Protein AF-J9DYT7-F1 (afdb_monomer)

Solvent-accessible surface area (backbone atoms only — not comparable to full-atom values): 14579 Å² total; per-residue (Å²): 105,70,70,56,51,50,48,54,57,69,49,73,77,58,77,62,62,65,64,53,54,56,55,56,66,72,51,76,87,57,81,93,71,51,61,65,59,50,50,49,52,49,50,53,51,52,52,51,52,50,51,54,49,51,55,47,34,48,49,30,33,76,70,69,81,38,65,84,37,68,70,57,54,52,50,53,53,48,52,49,51,55,51,45,57,68,70,60,65,68,64,57,60,70,79,70,45,54,74,70,58,49,48,50,54,50,53,51,52,47,46,69,58,47,51,62,51,54,53,50,50,53,50,50,55,53,51,51,53,51,50,54,50,51,53,51,50,52,51,48,57,58,47,54,63,58,65,72,64,67,84,86,87,87,92,85,84,88,85,91,82,80,87,87,79,77,78,91,71,78,82,80,78,69,76,79,71,75,68,66,50,56,80,36,89,80,47,52,76,57,75,68,60,55,52,52,53,50,49,50,55,49,50,54,53,48,49,52,51,36,56,76,70,51,65,79,66,67,67,86,72,90,66,79,89,78,84,79,88,86,80,86,91,135

Foldseek 3Di:
DVVVVVVCVVCVLDDPVVVVVVVVVVPVPDDDPCPVVVVVVVVVVVVSVVVVLQVVQVVCVVVVNHDDGPVVVVVVVVVLVVVCVVLVPPCCVCVVDDPVVVVVVVVVVVCVVVVVVVVVVVVVVVVVVVVVVVVVVVVVVVVVVVVVDDDDDDDDDDDDDDDDDDDPPDPPPPPPPPPCCCVPPNNVPPPPVVVVVSVVVSVVVSVVVCVVVCVVVPDPPVPDPPPDDDDDDD

Mean predicted aligned error: 22.54 Å

InterPro domains:
  IPR058732 RUN domain-containing protein 1, middle domain [PF26030] (41-142)

Structure (mmCIF, N/CA/C/O backbone):
data_AF-J9DYT7-F1
#
_entry.id   AF-J9DYT7-F1
#
loop_
_atom_site.group_PDB
_atom_site.id
_atom_site.type_symbol
_atom_site.label_atom_id
_atom_site.label_alt_id
_atom_site.label_comp_id
_atom_site.label_asym_id
_atom_site.label_entity_id
_atom_site.label_seq_id
_atom_site.pdbx_PDB_ins_code
_atom_site.Cartn_x
_atom_site.Cartn_y
_atom_site.Cartn_z
_atom_site.occupancy
_atom_site.B_iso_or_equiv
_atom_site.auth_seq_id
_atom_site.auth_comp_id
_atom_site.auth_asym_id
_atom_site.auth_atom_id
_atom_site.pdbx_PDB_model_num
ATOM 1 N N . ARG A 1 1 ? 25.948 15.059 -54.534 1.00 67.19 1 ARG A N 1
ATOM 2 C CA . ARG A 1 1 ? 24.915 15.305 -53.498 1.00 67.19 1 ARG A CA 1
ATOM 3 C C . ARG A 1 1 ? 24.383 13.984 -52.968 1.00 67.19 1 ARG A C 1
ATOM 5 O O . ARG A 1 1 ? 24.714 13.683 -51.839 1.00 67.19 1 ARG A O 1
ATOM 12 N N . LEU A 1 2 ? 23.783 13.138 -53.810 1.00 79.12 2 LEU A N 1
ATOM 13 C CA . LEU A 1 2 ? 23.267 11.823 -53.400 1.00 79.12 2 LEU A CA 1
ATOM 14 C C . LEU A 1 2 ? 24.291 10.908 -52.701 1.00 79.12 2 LEU A C 1
ATOM 16 O O . LEU A 1 2 ? 23.985 10.329 -51.676 1.00 79.12 2 LEU A O 1
ATOM 20 N N . LEU A 1 3 ? 25.529 10.832 -53.204 1.00 80.56 3 LEU A N 1
ATOM 21 C CA . LEU A 1 3 ? 26.592 10.045 -52.557 1.00 80.56 3 LEU A CA 1
ATOM 22 C C . LEU A 1 3 ? 26.939 10.545 -51.149 1.00 80.56 3 LEU A C 1
ATOM 24 O O . LEU A 1 3 ? 27.196 9.738 -50.272 1.00 80.56 3 LEU A O 1
ATOM 28 N N . LYS A 1 4 ? 26.897 11.864 -50.937 1.00 80.56 4 LYS A N 1
ATOM 29 C CA . LYS A 1 4 ? 27.181 12.484 -49.639 1.00 80.56 4 LYS A CA 1
ATOM 30 C C . LYS A 1 4 ? 26.013 12.299 -48.669 1.00 80.56 4 LYS A C 1
ATOM 32 O O . LYS A 1 4 ? 26.222 12.074 -47.493 1.00 80.56 4 LYS A O 1
ATOM 37 N N . GLU A 1 5 ? 24.787 12.341 -49.182 1.00 85.44 5 GLU A N 1
ATOM 38 C CA . GLU A 1 5 ? 23.582 12.029 -48.408 1.00 85.44 5 GLU A CA 1
ATOM 39 C C . GLU A 1 5 ? 23.508 10.541 -48.040 1.00 85.44 5 GLU A C 1
ATOM 41 O O . GLU A 1 5 ? 23.083 10.216 -46.939 1.00 85.44 5 GLU A O 1
ATOM 46 N N . LEU A 1 6 ? 23.955 9.642 -48.924 1.00 79.88 6 LEU A N 1
ATOM 47 C CA . LEU A 1 6 ? 24.027 8.204 -48.662 1.00 79.88 6 LEU A CA 1
ATOM 48 C C . LEU A 1 6 ? 25.133 7.868 -47.658 1.00 79.88 6 LEU A C 1
ATOM 50 O O . LEU A 1 6 ? 24.935 7.031 -46.787 1.00 79.88 6 LEU A O 1
ATOM 54 N N . GLU A 1 7 ? 26.276 8.544 -47.765 1.00 75.12 7 GLU A N 1
ATOM 55 C CA . GLU A 1 7 ? 27.356 8.494 -46.781 1.00 75.12 7 GLU A CA 1
ATOM 56 C C . GLU A 1 7 ? 26.852 8.980 -45.414 1.00 75.12 7 GLU A C 1
ATOM 58 O O . GLU A 1 7 ? 26.896 8.231 -44.440 1.00 75.12 7 GLU A O 1
ATOM 63 N N . ASP A 1 8 ? 26.252 10.172 -45.353 1.00 74.69 8 ASP A N 1
ATOM 64 C CA . ASP A 1 8 ? 25.667 10.719 -44.125 1.00 74.69 8 ASP A CA 1
ATOM 65 C C . ASP A 1 8 ? 24.561 9.810 -43.558 1.00 74.69 8 ASP A C 1
A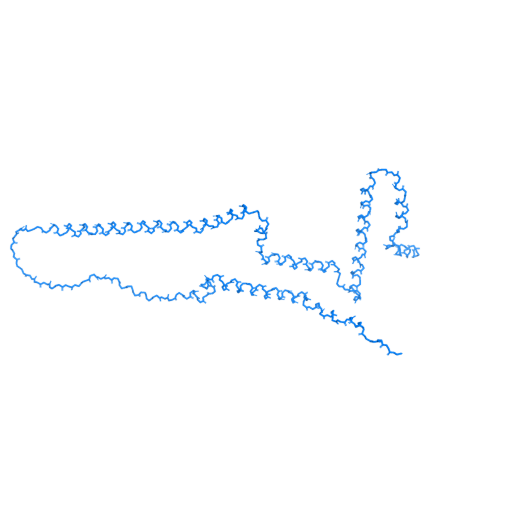TOM 67 O O . ASP A 1 8 ? 24.412 9.707 -42.343 1.00 74.69 8 ASP A O 1
ATOM 71 N N . PHE A 1 9 ? 23.779 9.136 -44.405 1.00 77.25 9 PHE A N 1
ATOM 72 C CA . PHE A 1 9 ? 22.750 8.187 -43.976 1.00 77.25 9 PHE A CA 1
ATOM 73 C C . PHE A 1 9 ? 23.350 6.885 -43.431 1.00 77.25 9 PHE A C 1
ATOM 75 O O . PHE A 1 9 ? 22.924 6.415 -42.379 1.00 77.25 9 PHE A O 1
ATOM 82 N N . ALA A 1 10 ? 24.372 6.333 -44.090 1.00 70.94 10 ALA A N 1
ATOM 83 C CA . ALA A 1 10 ? 25.047 5.110 -43.663 1.00 70.94 10 ALA A CA 1
ATOM 84 C C . ALA A 1 10 ? 25.795 5.285 -42.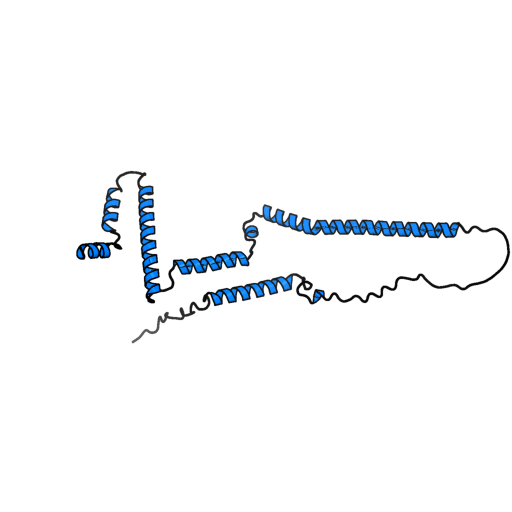329 1.00 70.94 10 ALA A C 1
ATOM 86 O O . ALA A 1 10 ? 25.874 4.341 -41.548 1.00 70.94 10 ALA A O 1
ATOM 87 N N . PHE A 1 11 ? 26.300 6.490 -42.038 1.00 66.19 11 PHE A N 1
ATOM 88 C CA . PHE A 1 11 ? 27.047 6.779 -40.808 1.00 66.19 11 PHE A CA 1
ATOM 89 C C . PHE A 1 11 ? 26.210 7.380 -39.667 1.00 66.19 11 PHE A C 1
ATOM 91 O O . PHE A 1 11 ? 26.702 7.455 -38.543 1.00 66.19 11 PHE A O 1
ATOM 98 N N . ARG A 1 12 ? 24.937 7.738 -39.891 1.00 66.00 12 ARG A N 1
ATOM 99 C CA . ARG A 1 12 ? 24.033 8.300 -38.859 1.00 66.00 12 ARG A CA 1
ATOM 100 C C . ARG A 1 12 ? 23.749 7.377 -37.668 1.00 66.00 12 ARG A C 1
ATOM 102 O O . ARG A 1 12 ? 23.225 7.853 -36.668 1.00 66.00 12 ARG A O 1
ATOM 109 N N . GLY A 1 13 ? 24.099 6.093 -37.758 1.00 55.84 13 GLY A N 1
ATOM 110 C CA . GLY A 1 13 ? 23.967 5.115 -36.671 1.00 55.84 13 GLY A CA 1
ATOM 111 C C . GLY A 1 13 ? 25.278 4.449 -36.240 1.00 55.84 13 GLY A C 1
ATOM 112 O O . GLY A 1 13 ? 25.268 3.650 -35.305 1.00 55.84 13 GLY A O 1
ATOM 113 N N . CYS A 1 14 ? 26.404 4.757 -36.890 1.00 54.22 14 CYS A N 1
ATOM 114 C CA . CYS A 1 14 ? 27.695 4.149 -36.578 1.00 54.22 14 CYS A CA 1
ATOM 115 C C . CYS A 1 14 ? 28.423 4.970 -35.507 1.00 54.22 14 CYS A C 1
ATOM 117 O O . CYS A 1 14 ? 29.081 5.963 -35.807 1.00 54.22 14 CYS A O 1
ATOM 119 N N . THR A 1 15 ? 28.347 4.541 -34.249 1.00 57.66 15 THR A N 1
ATOM 120 C CA . THR A 1 15 ? 29.248 5.019 -33.193 1.00 57.66 15 THR A CA 1
ATOM 121 C C . THR A 1 15 ? 30.674 4.572 -33.523 1.00 57.66 15 THR A C 1
ATOM 123 O O . THR A 1 15 ? 30.971 3.377 -33.559 1.00 57.66 15 THR A O 1
ATOM 126 N N . ASP A 1 16 ? 31.575 5.520 -33.799 1.00 59.97 16 ASP A N 1
ATOM 127 C CA . ASP A 1 16 ? 32.972 5.212 -34.121 1.00 59.97 16 ASP A CA 1
ATOM 128 C C . ASP A 1 16 ? 33.764 4.846 -32.852 1.00 59.97 16 ASP A C 1
ATOM 130 O O . ASP A 1 16 ? 34.541 5.626 -32.290 1.00 59.97 16 ASP A O 1
ATOM 134 N N . LEU A 1 17 ? 33.554 3.610 -32.396 1.00 58.09 17 LEU A N 1
ATOM 135 C CA . LEU A 1 17 ? 34.203 3.019 -31.225 1.00 58.09 17 LEU A CA 1
ATOM 136 C C . LEU A 1 17 ? 35.737 3.010 -31.349 1.00 58.09 17 LEU A C 1
ATOM 138 O O . LEU A 1 17 ? 36.435 2.947 -30.335 1.00 58.09 17 LEU A O 1
ATOM 142 N N . LYS A 1 18 ? 36.295 3.082 -32.570 1.00 56.16 18 LYS A N 1
ATOM 143 C CA . LYS A 1 18 ? 37.750 3.155 -32.781 1.00 56.16 18 LYS A CA 1
ATOM 144 C C . LYS A 1 18 ? 38.309 4.518 -32.379 1.00 56.16 18 LYS A C 1
ATOM 146 O O . LYS A 1 18 ? 39.335 4.555 -31.696 1.00 56.16 18 LYS A O 1
ATOM 151 N N . LEU A 1 19 ? 37.634 5.615 -32.731 1.00 56.53 19 LEU A N 1
ATOM 152 C CA . LEU A 1 19 ? 38.028 6.969 -32.319 1.00 56.53 19 LEU A CA 1
ATOM 153 C C . LEU A 1 19 ? 37.901 7.172 -30.804 1.00 56.53 19 LEU A C 1
ATOM 155 O O . LEU A 1 19 ? 38.750 7.827 -30.195 1.00 56.53 19 LEU A O 1
ATOM 159 N N . GLU A 1 20 ? 36.878 6.591 -30.180 1.00 55.16 20 GLU A N 1
ATOM 160 C CA . GLU A 1 20 ? 36.694 6.655 -28.725 1.00 55.16 20 GLU A CA 1
ATOM 161 C C . GLU A 1 20 ? 37.769 5.865 -27.969 1.00 55.16 20 GLU A C 1
ATOM 163 O O . GLU A 1 20 ? 38.380 6.383 -27.030 1.00 55.16 20 GLU A O 1
ATOM 168 N N . LYS A 1 21 ? 38.088 4.650 -28.428 1.00 56.00 21 LYS A N 1
ATOM 169 C CA . LYS A 1 21 ? 39.114 3.796 -27.813 1.00 56.00 21 LYS A CA 1
ATOM 170 C C . LYS A 1 21 ? 40.520 4.401 -27.924 1.00 56.00 21 LYS A C 1
ATOM 172 O O . LYS A 1 21 ? 41.301 4.316 -26.977 1.00 56.00 21 LYS A O 1
ATOM 177 N N . GLN A 1 22 ? 40.826 5.066 -29.040 1.00 55.25 22 GLN A N 1
ATOM 178 C CA . GLN A 1 22 ? 42.108 5.747 -29.248 1.00 55.25 22 GLN A CA 1
ATOM 179 C C . GLN A 1 22 ? 42.250 7.013 -28.386 1.00 55.25 22 GLN A C 1
ATOM 181 O O . GLN A 1 22 ? 43.329 7.275 -27.858 1.00 55.25 22 GLN A O 1
ATOM 186 N N . LYS A 1 23 ? 41.163 7.765 -28.164 1.00 54.88 23 LYS A N 1
ATOM 187 C CA . LYS A 1 23 ? 41.154 8.928 -27.258 1.00 54.88 23 LYS A CA 1
ATOM 188 C C . LYS A 1 23 ? 41.267 8.532 -25.786 1.00 54.88 23 LYS A C 1
ATOM 190 O O . LYS A 1 23 ? 41.951 9.220 -25.036 1.00 54.88 23 LYS A O 1
ATOM 195 N N . CYS A 1 24 ? 40.659 7.420 -25.370 1.00 50.91 24 CYS A N 1
ATOM 196 C CA . CYS A 1 24 ? 40.815 6.895 -24.010 1.00 50.91 24 CYS A CA 1
ATOM 197 C C . CYS A 1 24 ? 42.253 6.449 -23.709 1.00 50.91 24 CYS A C 1
ATOM 199 O O . CYS A 1 24 ? 42.724 6.674 -22.600 1.00 50.91 24 CYS A O 1
ATOM 201 N N . SER A 1 25 ? 42.968 5.886 -24.691 1.00 54.69 25 SER A N 1
ATOM 202 C CA . SER A 1 25 ? 44.369 5.462 -24.537 1.00 54.69 25 SER A CA 1
ATOM 203 C C . SER A 1 25 ? 45.337 6.612 -24.234 1.00 54.69 25 SER A C 1
ATOM 205 O O . SER A 1 25 ? 46.358 6.371 -23.604 1.00 54.69 25 SER A O 1
ATOM 207 N N . LEU A 1 26 ? 45.048 7.836 -24.686 1.00 53.00 26 LEU A N 1
ATOM 208 C CA . LEU A 1 26 ? 45.938 8.996 -24.524 1.00 53.00 26 LEU A CA 1
ATOM 209 C C . LEU A 1 26 ? 45.757 9.727 -23.181 1.00 53.00 26 LEU A C 1
ATOM 211 O O . LEU A 1 26 ? 46.551 10.597 -22.849 1.00 53.00 26 LEU A O 1
ATOM 215 N N . ILE A 1 27 ? 44.703 9.410 -22.422 1.00 52.81 27 ILE A N 1
ATOM 216 C CA . ILE A 1 27 ? 44.326 10.132 -21.192 1.00 52.81 27 ILE A CA 1
ATOM 217 C C . ILE A 1 27 ? 44.822 9.408 -19.925 1.00 52.81 27 ILE A C 1
ATOM 219 O O . ILE A 1 27 ? 44.822 9.994 -18.847 1.00 52.81 27 ILE A O 1
ATOM 223 N N . ILE A 1 28 ? 45.294 8.160 -20.047 1.00 55.31 28 ILE A N 1
ATOM 224 C CA . ILE A 1 28 ? 45.725 7.326 -18.908 1.00 55.31 28 ILE A CA 1
ATOM 225 C C . ILE A 1 28 ? 46.946 7.921 -18.170 1.00 55.31 28 ILE A C 1
ATOM 227 O O . ILE A 1 28 ? 47.118 7.648 -16.986 1.00 55.31 28 ILE A O 1
ATOM 231 N N . ASP A 1 29 ? 47.719 8.806 -18.806 1.00 50.75 29 ASP A N 1
ATOM 232 C CA . ASP A 1 29 ? 48.953 9.365 -18.234 1.00 50.75 29 ASP A CA 1
ATOM 233 C C . ASP A 1 29 ? 48.771 10.612 -17.340 1.00 50.75 29 ASP A C 1
ATOM 235 O O . ASP A 1 29 ? 49.770 11.112 -16.827 1.00 50.75 29 ASP A O 1
ATOM 239 N N . ASN A 1 30 ? 47.554 11.144 -17.120 1.00 45.88 30 ASN A N 1
ATOM 240 C CA . ASN A 1 30 ? 47.385 12.370 -16.317 1.00 45.88 30 ASN A CA 1
ATOM 241 C C . ASN A 1 30 ? 46.320 12.260 -15.204 1.00 45.88 30 ASN A C 1
ATOM 243 O O . ASN A 1 30 ? 45.155 11.933 -15.428 1.00 45.88 30 ASN A O 1
ATOM 247 N N . GLU A 1 31 ? 46.764 12.545 -13.982 1.00 49.91 31 GLU A N 1
ATOM 248 C CA . GLU A 1 31 ? 46.210 12.136 -12.689 1.00 49.91 31 GLU A CA 1
ATOM 249 C C . GLU A 1 31 ? 44.834 12.733 -12.302 1.00 49.91 31 GLU A C 1
ATOM 251 O O . GLU A 1 31 ? 44.541 13.907 -12.515 1.00 49.91 31 GLU A O 1
ATOM 256 N N . SER A 1 32 ? 44.019 11.901 -11.635 1.00 52.12 32 SER A N 1
ATOM 257 C CA . SER A 1 32 ? 42.862 12.148 -10.734 1.00 52.12 32 SER A CA 1
ATOM 258 C C . SER A 1 32 ? 41.681 13.062 -11.134 1.00 52.12 32 SER A C 1
ATOM 260 O O . SER A 1 32 ? 40.600 12.891 -10.576 1.00 52.12 32 SER A O 1
ATOM 262 N N . GLY A 1 33 ? 41.796 13.950 -12.126 1.00 50.28 33 GLY A N 1
ATOM 263 C CA . GLY A 1 33 ? 40.696 14.812 -12.603 1.00 50.28 33 GLY A CA 1
ATOM 264 C C . GLY A 1 33 ? 39.904 14.254 -13.798 1.00 50.28 33 GLY A C 1
ATOM 265 O O . GLY A 1 33 ? 38.864 14.794 -14.173 1.00 50.28 33 GLY A O 1
ATOM 266 N N . GLY A 1 34 ? 40.390 13.171 -14.416 1.00 56.59 34 GLY A N 1
ATOM 267 C CA . GLY A 1 34 ? 39.829 12.600 -15.648 1.00 56.59 34 GLY A CA 1
ATOM 268 C C . GLY A 1 34 ? 38.664 11.625 -15.450 1.00 56.59 34 GLY A C 1
ATOM 269 O O . GLY A 1 34 ? 37.903 11.394 -16.389 1.00 56.59 34 GLY A O 1
ATOM 270 N N . ILE A 1 35 ? 38.488 11.078 -14.242 1.00 65.12 35 ILE A N 1
ATOM 271 C CA . ILE A 1 35 ? 37.495 10.025 -13.966 1.00 65.12 35 ILE A CA 1
ATOM 272 C C . ILE A 1 35 ? 36.071 10.548 -14.160 1.00 65.12 35 ILE A C 1
ATOM 274 O O . ILE A 1 35 ? 35.248 9.865 -14.765 1.00 65.12 35 ILE A O 1
ATOM 278 N N . ASP A 1 36 ? 35.774 11.760 -13.695 1.00 72.19 36 ASP A N 1
ATOM 279 C CA . ASP A 1 36 ? 34.423 12.316 -13.808 1.00 72.19 36 ASP A CA 1
ATOM 280 C C . ASP A 1 36 ? 34.093 12.736 -15.244 1.00 72.19 36 ASP A C 1
ATOM 282 O O . ASP A 1 36 ? 32.990 12.474 -15.718 1.00 72.19 36 ASP A O 1
ATOM 286 N N . GLN A 1 37 ? 35.066 13.263 -15.996 1.00 77.56 37 GLN A N 1
ATOM 287 C CA . GLN A 1 37 ? 34.888 13.520 -17.432 1.00 77.56 37 GLN A CA 1
ATOM 288 C C . GLN A 1 37 ? 34.716 12.225 -18.232 1.00 77.56 37 GLN A C 1
ATOM 290 O O . GLN A 1 37 ? 33.931 12.176 -19.178 1.00 77.56 37 GLN A O 1
ATOM 295 N N . GLN A 1 38 ? 35.438 11.166 -17.867 1.00 79.88 38 GLN A N 1
ATOM 296 C CA . GLN A 1 38 ? 35.296 9.855 -18.489 1.00 79.88 38 GLN A CA 1
ATOM 297 C C . GLN A 1 38 ? 33.939 9.224 -18.159 1.00 79.88 38 GLN A C 1
ATOM 299 O O . GLN A 1 38 ? 33.282 8.719 -19.067 1.00 79.88 38 GLN A O 1
ATOM 304 N N . LYS A 1 39 ? 33.483 9.306 -16.903 1.00 82.00 39 LYS A N 1
ATOM 305 C CA . LYS A 1 39 ? 32.135 8.886 -16.491 1.00 82.00 39 LYS A CA 1
ATOM 306 C C . LYS A 1 39 ? 31.059 9.643 -17.258 1.00 82.00 39 LYS A C 1
ATOM 308 O O . LYS A 1 39 ? 30.086 9.032 -17.680 1.00 82.00 39 LYS A O 1
ATOM 313 N N . GLU A 1 40 ? 31.229 10.945 -17.466 1.00 81.69 40 GLU A N 1
ATOM 314 C CA . GLU A 1 40 ? 30.251 11.747 -18.199 1.00 81.69 40 GLU A CA 1
ATOM 315 C C . GLU A 1 40 ? 30.192 11.361 -19.681 1.00 81.69 40 GLU A C 1
ATOM 317 O O . GLU A 1 40 ? 29.111 11.139 -20.220 1.00 81.69 40 GLU A O 1
ATOM 322 N N . ARG A 1 41 ? 31.347 11.145 -20.325 1.00 81.81 41 ARG A N 1
ATOM 323 C CA . ARG A 1 41 ? 31.401 10.616 -21.700 1.00 81.81 41 ARG A CA 1
ATOM 324 C C . ARG A 1 41 ? 30.742 9.240 -21.806 1.00 81.81 41 ARG A C 1
ATOM 326 O O . ARG A 1 41 ? 29.955 9.013 -22.717 1.00 81.81 41 ARG A O 1
ATOM 333 N N . GLN A 1 42 ? 31.002 8.352 -20.847 1.00 84.00 42 GLN A N 1
ATOM 334 C CA . GLN A 1 42 ? 30.366 7.034 -20.792 1.00 84.00 42 GLN A CA 1
ATOM 335 C C . GLN A 1 42 ? 28.849 7.130 -20.606 1.00 84.00 42 GLN A C 1
ATOM 337 O O . GLN A 1 42 ? 28.117 6.403 -21.268 1.00 84.00 42 GLN A O 1
ATOM 342 N N . LYS A 1 43 ? 28.353 8.035 -19.753 1.00 87.06 43 LYS A N 1
ATOM 343 C CA . LYS A 1 43 ? 26.909 8.264 -19.589 1.00 87.06 43 LYS A CA 1
ATOM 344 C C . LYS A 1 43 ? 26.260 8.744 -20.882 1.00 87.06 43 LYS A C 1
ATOM 346 O O . LYS A 1 43 ? 25.201 8.235 -21.232 1.00 87.06 43 LYS A O 1
ATOM 351 N N . ILE A 1 44 ? 26.893 9.685 -21.585 1.00 86.75 44 ILE A N 1
ATOM 352 C CA . ILE A 1 44 ? 26.406 10.193 -22.874 1.00 86.75 44 ILE A CA 1
ATOM 353 C C . ILE A 1 44 ? 26.351 9.057 -23.900 1.00 86.75 44 ILE A C 1
ATOM 355 O O . ILE A 1 44 ? 25.332 8.886 -24.565 1.00 86.75 44 ILE A O 1
ATOM 359 N N . LEU A 1 45 ? 27.405 8.240 -23.983 1.00 85.75 45 LEU A N 1
ATOM 360 C CA . LEU A 1 45 ? 27.437 7.080 -24.872 1.00 85.75 45 LEU A CA 1
ATOM 361 C C . LEU A 1 45 ? 26.332 6.072 -24.529 1.00 85.75 45 LEU A C 1
ATOM 363 O O . LEU A 1 45 ? 25.611 5.628 -25.415 1.00 85.75 45 LEU A O 1
ATOM 367 N N . ILE A 1 46 ? 26.148 5.742 -23.248 1.00 89.00 46 ILE A N 1
ATOM 368 C CA . ILE A 1 46 ? 25.077 4.841 -22.797 1.00 89.00 46 ILE A CA 1
ATOM 369 C C . ILE A 1 46 ? 23.700 5.414 -23.140 1.00 89.00 46 ILE A C 1
ATOM 371 O O . ILE A 1 46 ? 22.831 4.665 -23.572 1.00 89.00 46 ILE A O 1
ATOM 375 N N . ALA A 1 47 ? 23.484 6.719 -22.964 1.00 89.44 47 ALA A N 1
ATOM 376 C CA . ALA A 1 47 ? 22.224 7.361 -23.324 1.00 89.44 47 ALA A CA 1
ATOM 377 C C . ALA A 1 47 ? 21.951 7.255 -24.832 1.00 89.44 47 ALA A C 1
ATOM 379 O O . ALA A 1 47 ? 20.847 6.888 -25.222 1.00 89.44 47 ALA A O 1
ATOM 380 N N . HIS A 1 48 ? 22.966 7.489 -25.667 1.00 90.00 48 HIS A N 1
ATOM 381 C CA . HIS A 1 48 ? 22.848 7.330 -27.116 1.00 90.00 48 HIS A CA 1
ATOM 382 C C . HIS A 1 48 ? 22.545 5.881 -27.511 1.00 90.00 48 HIS A C 1
ATOM 384 O O . HIS A 1 48 ? 21.627 5.634 -28.283 1.00 90.00 48 HIS A O 1
ATOM 390 N N . LEU A 1 49 ? 23.268 4.911 -26.944 1.00 91.19 49 LEU A N 1
ATOM 391 C CA . LEU A 1 49 ? 23.033 3.490 -27.212 1.00 91.19 49 LEU A CA 1
ATOM 392 C C . LEU A 1 49 ? 21.634 3.044 -26.771 1.00 91.19 49 LEU A C 1
ATOM 394 O O . LEU A 1 49 ? 21.003 2.256 -27.465 1.00 91.19 49 LEU A O 1
ATOM 398 N N . LYS A 1 50 ? 21.127 3.567 -25.648 1.00 89.75 50 LYS A N 1
ATOM 399 C CA . LYS A 1 50 ? 19.752 3.316 -25.197 1.00 89.75 50 LYS A CA 1
ATOM 400 C C . LYS A 1 50 ? 18.718 3.870 -26.171 1.00 89.75 50 LYS A C 1
ATOM 402 O O . LYS A 1 50 ? 17.778 3.156 -26.485 1.00 89.75 50 LYS A O 1
ATOM 407 N N . GLN A 1 51 ? 18.921 5.089 -26.673 1.00 90.44 51 GLN A N 1
ATOM 408 C CA . GLN A 1 51 ? 18.043 5.679 -27.686 1.00 90.44 51 GLN A CA 1
ATOM 409 C C . GLN A 1 51 ? 18.034 4.839 -28.968 1.00 90.44 51 GLN A C 1
ATOM 411 O O . GLN A 1 51 ? 16.976 4.528 -29.495 1.00 90.44 51 GLN A O 1
ATOM 416 N N . GLN A 1 52 ? 19.212 4.422 -29.445 1.00 91.38 52 GLN A N 1
ATOM 417 C CA . GLN A 1 52 ? 19.314 3.580 -30.640 1.00 91.38 52 GLN A CA 1
ATOM 418 C C . GLN A 1 52 ? 18.626 2.224 -30.452 1.00 91.38 52 GLN A C 1
ATOM 420 O O . GLN A 1 52 ? 18.013 1.715 -31.387 1.00 91.38 52 GLN A O 1
ATOM 425 N N . LEU A 1 53 ? 18.738 1.636 -29.258 1.00 91.88 53 LEU A N 1
ATOM 426 C CA . LEU A 1 53 ? 18.054 0.393 -28.924 1.00 91.88 53 LEU A CA 1
ATOM 427 C C . LEU A 1 53 ? 16.533 0.586 -28.908 1.00 91.88 53 LEU A C 1
ATOM 429 O O . LEU A 1 53 ? 15.823 -0.220 -29.493 1.00 91.88 53 LEU A O 1
ATOM 433 N N . GLU A 1 54 ? 16.044 1.670 -28.308 1.00 91.38 54 GLU A N 1
ATOM 434 C CA . GLU A 1 54 ? 14.618 2.008 -28.280 1.00 91.38 54 GLU A CA 1
ATOM 435 C C . GLU A 1 54 ? 14.050 2.228 -29.691 1.00 91.38 54 GLU A C 1
ATOM 437 O O . GLU A 1 54 ? 12.992 1.693 -30.023 1.00 91.38 54 GLU A O 1
ATOM 442 N N . ASP A 1 55 ? 14.776 2.948 -30.550 1.00 90.56 55 ASP A N 1
ATOM 443 C CA . ASP A 1 55 ? 14.380 3.174 -31.943 1.00 90.56 55 ASP A CA 1
ATOM 444 C C . ASP A 1 55 ? 14.318 1.849 -32.730 1.00 90.56 55 ASP A C 1
ATOM 446 O O . ASP A 1 55 ? 13.398 1.640 -33.526 1.00 90.56 55 ASP A O 1
ATOM 450 N N . LEU A 1 56 ? 15.269 0.936 -32.489 1.00 90.88 56 LEU A N 1
ATOM 451 C CA . LEU A 1 56 ? 15.301 -0.390 -33.108 1.00 90.88 56 LEU A CA 1
ATOM 452 C C . LEU A 1 56 ? 14.159 -1.284 -32.612 1.00 90.88 56 LEU A C 1
ATOM 454 O O . LEU A 1 56 ? 13.495 -1.918 -33.428 1.00 90.88 56 LEU A O 1
ATOM 458 N N . GLU A 1 57 ? 13.914 -1.322 -31.301 1.00 91.88 57 GLU A N 1
ATOM 459 C CA . GLU A 1 57 ? 12.796 -2.059 -30.700 1.00 91.88 57 GLU A CA 1
ATOM 460 C C . GLU A 1 57 ? 11.461 -1.569 -31.267 1.00 91.88 57 GLU A C 1
ATOM 462 O O . GLU A 1 57 ? 10.637 -2.368 -31.711 1.00 91.88 57 GLU A O 1
ATOM 467 N N . LYS A 1 58 ? 11.269 -0.247 -31.330 1.00 90.75 58 LYS A N 1
ATOM 468 C CA . LYS A 1 58 ? 10.070 0.365 -31.905 1.00 90.75 58 LYS A CA 1
ATOM 469 C C . LYS A 1 58 ? 9.898 -0.004 -33.376 1.00 90.75 58 LYS A C 1
ATOM 471 O O . LYS A 1 58 ? 8.796 -0.358 -33.783 1.00 90.75 58 LYS A O 1
ATOM 476 N N . TYR A 1 59 ? 10.970 0.050 -34.163 1.00 91.44 59 TYR A N 1
ATOM 477 C CA . TYR A 1 59 ? 10.925 -0.321 -35.576 1.00 91.44 59 TYR A CA 1
ATOM 478 C C . TYR A 1 59 ? 10.606 -1.809 -35.780 1.00 91.44 59 TYR A C 1
ATOM 480 O O . TYR A 1 59 ? 9.780 -2.145 -36.629 1.00 91.44 59 TYR A O 1
ATOM 488 N N . ALA A 1 60 ? 11.228 -2.699 -35.001 1.00 91.00 60 ALA A N 1
ATOM 489 C CA . ALA A 1 60 ? 10.973 -4.137 -35.066 1.00 91.00 60 ALA A CA 1
ATOM 490 C C . ALA A 1 60 ? 9.516 -4.460 -34.699 1.00 91.00 60 ALA A C 1
ATOM 492 O O . ALA A 1 60 ? 8.862 -5.232 -35.403 1.00 91.00 60 ALA A O 1
ATOM 493 N N . TYR A 1 61 ? 8.981 -3.802 -33.666 1.00 91.69 61 TYR A N 1
ATOM 494 C CA . TYR A 1 61 ? 7.580 -3.924 -33.268 1.00 91.69 61 TYR A CA 1
ATOM 495 C C . TYR A 1 61 ? 6.612 -3.411 -34.347 1.00 91.69 61 TYR A C 1
ATOM 497 O O . TYR A 1 61 ? 5.659 -4.099 -34.703 1.00 91.69 61 TYR A O 1
ATOM 505 N N . GLU A 1 62 ? 6.866 -2.232 -34.926 1.00 89.75 62 GLU A N 1
ATOM 506 C CA . GLU A 1 62 ? 6.041 -1.659 -36.006 1.00 89.75 62 GLU A CA 1
ATOM 507 C C . GLU A 1 62 ? 6.081 -2.492 -37.292 1.00 89.75 62 GLU A C 1
ATOM 509 O O . GLU A 1 62 ? 5.093 -2.553 -38.024 1.00 89.75 62 GLU A O 1
ATOM 514 N N . SER A 1 63 ? 7.209 -3.154 -37.549 1.00 88.38 63 SER A N 1
ATOM 515 C CA . SER A 1 63 ? 7.383 -4.070 -38.680 1.00 88.38 63 SER A CA 1
ATOM 516 C C . SER A 1 63 ? 6.753 -5.449 -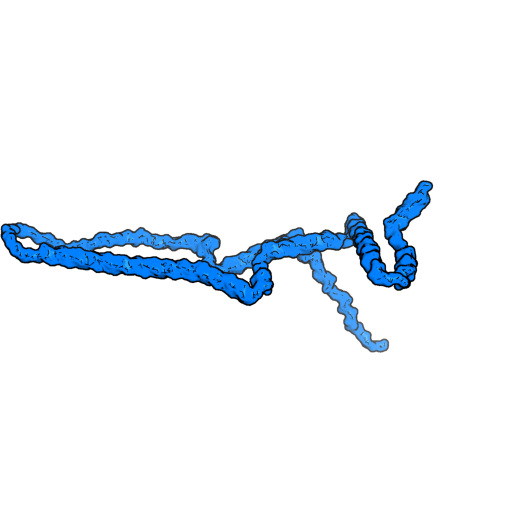38.430 1.00 88.38 63 SER A C 1
ATOM 518 O O . SER A 1 63 ? 6.653 -6.244 -39.361 1.00 88.38 63 SER A O 1
ATOM 520 N N . GLY A 1 64 ? 6.303 -5.735 -37.201 1.00 85.38 64 GLY A N 1
ATOM 521 C CA . GLY A 1 64 ? 5.701 -7.012 -36.803 1.00 85.38 64 GLY A CA 1
ATOM 522 C C . GLY A 1 64 ? 6.699 -8.160 -36.617 1.00 85.38 64 GLY A C 1
ATOM 523 O O . GLY A 1 64 ? 6.282 -9.304 -36.464 1.00 85.38 64 GLY A O 1
ATOM 524 N N . GLU A 1 65 ? 8.001 -7.867 -36.639 1.00 83.88 65 GLU A N 1
ATOM 525 C CA . GLU A 1 65 ? 9.087 -8.843 -36.463 1.00 83.88 65 GLU A CA 1
ATOM 526 C C . GLU A 1 65 ? 9.659 -8.840 -35.034 1.00 83.88 65 GLU A C 1
ATOM 528 O O . GLU A 1 65 ? 10.485 -9.689 -34.701 1.00 83.88 65 GLU A O 1
ATOM 533 N N . GLY A 1 66 ? 9.246 -7.884 -34.195 1.00 80.94 66 GLY A N 1
ATOM 534 C CA . GLY A 1 66 ? 9.720 -7.713 -32.824 1.00 80.94 66 GLY A CA 1
ATOM 535 C C . GLY A 1 66 ? 8.606 -7.752 -31.783 1.00 80.94 66 GLY A C 1
ATOM 536 O O . GLY A 1 66 ? 7.455 -7.407 -32.056 1.00 80.94 66 GLY A O 1
ATOM 537 N N . ASP A 1 67 ? 8.986 -8.140 -30.569 1.00 84.12 67 ASP A N 1
ATOM 538 C CA . ASP A 1 67 ? 8.123 -8.111 -29.390 1.00 84.12 67 ASP A CA 1
ATOM 539 C C . ASP A 1 67 ? 7.812 -6.675 -28.936 1.00 84.12 67 ASP A C 1
ATOM 541 O O . ASP A 1 67 ? 8.368 -5.691 -29.430 1.00 84.12 67 ASP A O 1
ATOM 545 N N . LEU A 1 68 ? 6.900 -6.548 -27.968 1.00 86.44 68 LEU A N 1
ATOM 546 C CA . LEU A 1 68 ? 6.521 -5.262 -27.385 1.00 86.44 68 LEU A CA 1
ATOM 547 C C . LEU A 1 68 ? 7.760 -4.517 -26.833 1.00 86.44 68 LEU A C 1
ATOM 549 O O . LEU A 1 68 ? 8.500 -5.113 -26.045 1.00 86.44 68 LEU A O 1
ATOM 553 N N . PRO A 1 69 ? 7.966 -3.223 -27.163 1.00 90.81 69 PRO A N 1
ATOM 554 C CA . PRO A 1 69 ? 9.142 -2.478 -26.723 1.00 90.81 69 PRO A CA 1
ATOM 555 C C . PRO A 1 69 ? 9.321 -2.494 -25.205 1.00 90.81 69 PRO A C 1
ATOM 557 O O . PRO A 1 69 ? 8.354 -2.370 -24.443 1.00 90.81 69 PRO A O 1
ATOM 560 N N . SER A 1 70 ? 10.572 -2.577 -24.752 1.00 88.81 70 SER A N 1
ATOM 561 C CA . SER A 1 70 ? 10.917 -2.723 -23.334 1.00 88.81 70 SER A CA 1
ATOM 562 C C . SER A 1 70 ? 10.377 -1.565 -22.487 1.00 88.81 70 SER A C 1
ATOM 564 O O . SER A 1 70 ? 9.881 -1.764 -21.376 1.00 88.81 70 SER A O 1
ATOM 566 N N . ALA A 1 71 ? 10.373 -0.349 -23.042 1.00 87.38 71 ALA A N 1
ATOM 567 C CA . ALA A 1 71 ? 9.798 0.834 -22.403 1.00 87.38 71 ALA A CA 1
ATOM 568 C C . ALA A 1 71 ? 8.299 0.671 -22.081 1.00 87.38 71 ALA A C 1
ATOM 570 O O . ALA A 1 71 ? 7.854 1.038 -20.991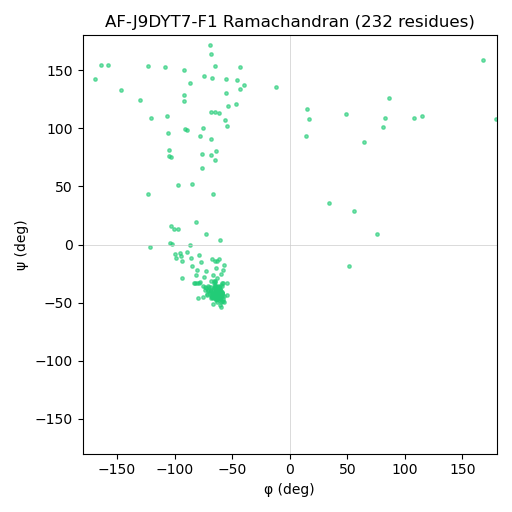 1.00 87.38 71 ALA A O 1
ATOM 571 N N . GLU A 1 72 ? 7.532 0.078 -22.996 1.00 88.56 72 GLU A N 1
ATOM 572 C CA . GLU A 1 72 ? 6.097 -0.157 -22.833 1.00 88.56 72 GLU A CA 1
ATOM 573 C C . GLU A 1 72 ? 5.835 -1.294 -21.834 1.00 88.56 72 GLU A C 1
ATOM 575 O O . GLU A 1 72 ? 4.960 -1.180 -20.974 1.00 88.56 72 GLU A O 1
ATOM 580 N N . VAL A 1 73 ? 6.641 -2.361 -21.866 1.00 92.06 73 VAL A N 1
ATOM 581 C CA . VAL A 1 73 ? 6.592 -3.437 -20.860 1.00 92.06 73 VAL A CA 1
ATOM 582 C C . VAL A 1 73 ? 6.840 -2.874 -19.458 1.00 92.06 73 VAL A C 1
ATOM 584 O O . VAL A 1 73 ? 6.056 -3.123 -18.540 1.00 92.06 73 VAL A O 1
ATOM 587 N N . MET A 1 74 ? 7.883 -2.060 -19.293 1.00 92.19 74 MET A N 1
ATOM 588 C CA . MET A 1 74 ? 8.207 -1.411 -18.021 1.00 92.19 74 MET A CA 1
ATOM 589 C C . MET A 1 74 ? 7.107 -0.446 -17.570 1.00 92.19 74 MET A C 1
ATOM 591 O O . MET A 1 74 ? 6.791 -0.393 -16.380 1.00 92.19 74 MET A O 1
ATOM 595 N N . ALA A 1 75 ? 6.491 0.296 -18.494 1.00 89.19 75 ALA A N 1
ATOM 596 C CA . ALA A 1 75 ? 5.366 1.176 -18.187 1.00 89.19 75 ALA A CA 1
ATOM 597 C C . ALA A 1 75 ? 4.153 0.386 -17.673 1.00 89.19 75 ALA A C 1
ATOM 599 O O . ALA A 1 75 ? 3.561 0.761 -16.657 1.00 89.19 75 ALA A O 1
ATOM 600 N N . ARG A 1 76 ? 3.825 -0.743 -18.312 1.00 92.44 76 ARG A N 1
ATOM 601 C CA . ARG A 1 76 ? 2.750 -1.647 -17.874 1.00 92.44 76 ARG A CA 1
ATOM 602 C C . ARG A 1 76 ? 3.040 -2.246 -16.504 1.00 92.44 76 ARG A C 1
ATOM 604 O O . ARG A 1 76 ? 2.195 -2.163 -15.617 1.00 92.44 76 ARG A O 1
ATOM 611 N N . GLN A 1 77 ? 4.240 -2.788 -16.303 1.00 92.75 77 GLN A N 1
ATOM 612 C CA . GLN A 1 77 ? 4.664 -3.335 -15.011 1.00 92.75 77 GLN A CA 1
ATOM 613 C C . GLN A 1 77 ? 4.604 -2.277 -13.906 1.00 92.75 77 GLN A C 1
ATOM 615 O O . GLN A 1 77 ? 4.068 -2.538 -12.830 1.00 92.75 77 GLN A O 1
ATOM 620 N N . LYS A 1 78 ? 5.085 -1.059 -14.178 1.00 91.00 78 LYS A N 1
ATOM 621 C CA . LYS A 1 78 ? 5.014 0.060 -13.236 1.00 91.00 78 LYS A CA 1
ATOM 622 C C . LYS A 1 78 ? 3.572 0.419 -12.888 1.00 91.00 78 LYS A C 1
ATOM 624 O O . LYS A 1 78 ? 3.263 0.552 -11.712 1.00 91.00 78 LYS A O 1
ATOM 629 N N . ALA A 1 79 ? 2.682 0.518 -13.875 1.00 89.31 79 ALA A N 1
ATOM 630 C CA . ALA A 1 79 ? 1.272 0.812 -13.631 1.00 89.31 79 ALA A CA 1
ATOM 631 C C . ALA A 1 79 ? 0.597 -0.263 -12.761 1.00 89.31 79 ALA A C 1
ATOM 633 O O . ALA A 1 79 ? -0.194 0.069 -11.878 1.00 89.31 79 ALA A O 1
ATOM 634 N N . VAL A 1 80 ? 0.934 -1.541 -12.968 1.00 85.50 80 VAL A N 1
ATOM 635 C CA . VAL A 1 80 ? 0.457 -2.649 -12.126 1.00 85.50 80 VAL A CA 1
ATOM 636 C C . VAL A 1 80 ? 0.991 -2.518 -10.703 1.00 85.50 80 VAL A C 1
ATOM 638 O O . VAL A 1 80 ? 0.208 -2.623 -9.765 1.00 85.50 80 VAL A O 1
ATOM 641 N N . ILE A 1 81 ? 2.285 -2.241 -10.527 1.00 86.50 81 ILE A N 1
ATOM 642 C CA . ILE A 1 81 ? 2.893 -2.032 -9.205 1.00 86.50 81 ILE A CA 1
ATOM 643 C C . ILE A 1 81 ? 2.253 -0.837 -8.494 1.00 86.50 81 ILE A C 1
ATOM 645 O O . ILE A 1 81 ? 1.904 -0.957 -7.325 1.00 86.50 81 ILE A O 1
ATOM 649 N N . ASP A 1 82 ? 2.046 0.283 -9.185 1.00 85.50 82 ASP A N 1
ATOM 650 C CA . ASP A 1 82 ? 1.427 1.485 -8.622 1.00 85.50 82 ASP A CA 1
ATOM 651 C C . ASP A 1 82 ? -0.026 1.207 -8.205 1.00 85.50 82 ASP A C 1
ATOM 653 O O . ASP A 1 82 ? -0.455 1.593 -7.114 1.00 85.50 82 ASP A O 1
ATOM 657 N N . LYS A 1 83 ? -0.781 0.472 -9.033 1.00 83.19 83 LYS A N 1
ATOM 658 C CA . LYS A 1 83 ? -2.160 0.078 -8.722 1.00 83.19 83 LYS A CA 1
ATOM 659 C C . LYS A 1 83 ? -2.227 -0.924 -7.578 1.00 83.19 83 LYS A C 1
ATOM 661 O O . LYS A 1 83 ? -3.105 -0.818 -6.724 1.00 83.19 83 LYS A O 1
ATOM 666 N N . LEU A 1 84 ? -1.303 -1.878 -7.548 1.00 75.94 84 LEU A N 1
ATOM 667 C CA . LEU A 1 84 ? -1.177 -2.841 -6.469 1.00 75.94 84 LEU A CA 1
ATOM 668 C C . LEU A 1 84 ? -0.819 -2.112 -5.176 1.00 75.94 84 LEU A C 1
ATOM 670 O O . LEU A 1 84 ? -1.495 -2.311 -4.183 1.00 75.94 84 LEU A O 1
ATOM 674 N N . HIS A 1 85 ? 0.143 -1.193 -5.196 1.00 75.81 85 HIS A N 1
ATOM 675 C CA . HIS A 1 85 ? 0.499 -0.352 -4.057 1.00 75.81 85 HIS A CA 1
ATOM 676 C C . HIS A 1 85 ? -0.699 0.470 -3.542 1.00 75.81 85 HIS A C 1
ATOM 678 O O . HIS A 1 85 ? -0.957 0.497 -2.341 1.00 75.81 85 HIS A O 1
ATOM 684 N N . GLU A 1 86 ? -1.479 1.085 -4.439 1.00 78.31 86 GLU A N 1
ATOM 685 C CA . GLU A 1 86 ? -2.712 1.815 -4.097 1.00 78.31 86 GLU A CA 1
ATOM 686 C C . GLU A 1 86 ? -3.761 0.905 -3.433 1.00 78.31 86 GLU A C 1
ATOM 688 O O . GLU A 1 86 ? -4.402 1.291 -2.453 1.00 78.31 86 GLU A O 1
ATOM 693 N N . LYS A 1 87 ? -3.964 -0.300 -3.978 1.00 69.62 87 LYS A N 1
ATOM 694 C CA . LYS A 1 87 ? -5.026 -1.224 -3.555 1.00 69.62 87 LYS A CA 1
ATOM 695 C C . LYS A 1 87 ? -4.662 -2.059 -2.343 1.00 69.62 87 LYS A C 1
ATOM 697 O O . LYS A 1 87 ? -5.543 -2.376 -1.548 1.00 69.62 87 LYS A O 1
ATOM 702 N N . VAL A 1 88 ? -3.392 -2.408 -2.211 1.00 62.78 88 VAL A N 1
ATOM 703 C CA . VAL A 1 88 ? -2.914 -3.322 -1.185 1.00 62.78 88 VAL A CA 1
ATOM 704 C C . VAL A 1 88 ? -2.926 -2.667 0.183 1.00 62.78 88 VAL A C 1
ATOM 706 O O . VAL A 1 88 ? -3.045 -3.423 1.134 1.00 62.78 88 VAL A O 1
ATOM 709 N N . GLN A 1 89 ? -2.890 -1.324 0.306 1.00 61.25 89 GLN A N 1
ATOM 710 C CA . GLN A 1 89 ? -2.963 -0.594 1.592 1.00 61.25 89 GLN A CA 1
ATOM 711 C C . GLN A 1 89 ? -2.273 -1.350 2.740 1.00 61.25 89 GLN A C 1
ATOM 713 O O . GLN A 1 89 ? -2.752 -1.357 3.873 1.00 61.25 89 GLN A O 1
ATOM 718 N N . LEU A 1 90 ? -1.165 -2.042 2.449 1.00 55.41 90 LEU A N 1
ATOM 719 C CA . LEU A 1 90 ? -0.332 -2.576 3.496 1.00 55.41 90 LEU A CA 1
ATOM 720 C C . LEU A 1 90 ? 0.231 -1.305 4.079 1.00 55.41 90 LEU A C 1
ATOM 722 O O . LEU A 1 90 ? 0.916 -0.552 3.382 1.00 55.41 90 LEU A O 1
ATOM 726 N N . ASP A 1 91 ? -0.142 -1.023 5.318 1.00 57.00 91 ASP A N 1
ATOM 727 C CA . ASP A 1 91 ? 0.539 -0.023 6.111 1.00 57.00 91 ASP A CA 1
ATOM 728 C C . ASP A 1 91 ? 1.958 -0.573 6.333 1.00 57.00 91 ASP A C 1
ATOM 730 O O . ASP A 1 91 ? 2.297 -1.091 7.391 1.00 57.00 91 ASP A O 1
ATOM 734 N N . LEU A 1 92 ? 2.777 -0.557 5.272 1.00 59.69 92 LEU A N 1
ATOM 735 C CA . LEU A 1 92 ? 4.183 -0.945 5.263 1.00 59.69 92 LEU A CA 1
ATOM 736 C C . LEU A 1 92 ? 4.964 -0.005 6.182 1.00 59.69 92 LEU A C 1
ATOM 738 O O . LEU A 1 92 ? 6.098 -0.306 6.539 1.00 59.69 92 LEU A O 1
ATOM 742 N N . GLU A 1 93 ? 4.367 1.124 6.588 1.00 62.25 93 GLU A N 1
ATOM 743 C CA . GLU A 1 93 ? 4.879 1.916 7.694 1.00 62.25 93 GLU A CA 1
ATOM 744 C C . GLU A 1 93 ? 4.883 1.119 8.998 1.00 62.25 93 GLU A C 1
ATOM 746 O O . GLU A 1 93 ? 5.848 1.248 9.736 1.00 62.25 93 GLU A O 1
ATOM 751 N N . LEU A 1 94 ? 3.897 0.252 9.278 1.00 64.56 94 LEU A N 1
ATOM 752 C CA . LEU A 1 94 ? 3.916 -0.591 10.484 1.00 64.56 94 LEU A CA 1
ATOM 753 C C . LEU A 1 94 ? 5.137 -1.512 10.514 1.00 64.56 94 LEU A C 1
ATOM 755 O O . LEU A 1 94 ? 5.730 -1.687 11.573 1.00 64.56 94 LEU A O 1
ATOM 759 N N . ASP A 1 95 ? 5.520 -2.044 9.353 1.00 66.88 95 ASP A N 1
ATOM 760 C CA . ASP A 1 95 ? 6.656 -2.962 9.200 1.00 66.88 95 ASP A CA 1
ATOM 761 C C . ASP A 1 95 ? 8.009 -2.221 9.156 1.00 66.88 95 ASP A C 1
ATOM 763 O O . ASP A 1 95 ? 9.061 -2.776 9.465 1.00 66.88 95 ASP A O 1
ATOM 767 N N . ARG A 1 96 ? 7.989 -0.927 8.804 1.00 73.38 96 ARG A N 1
ATOM 768 C CA . ARG A 1 96 ? 9.163 -0.033 8.783 1.00 73.38 96 ARG A CA 1
ATOM 769 C C . ARG A 1 96 ? 9.352 0.765 10.078 1.00 73.38 96 ARG A C 1
ATOM 771 O O . ARG A 1 96 ? 10.409 1.366 10.270 1.00 73.38 96 ARG A O 1
ATOM 778 N N . MET A 1 97 ? 8.343 0.817 10.944 1.00 71.94 97 MET A N 1
ATOM 779 C CA . MET A 1 97 ? 8.359 1.566 12.199 1.00 71.94 97 MET A CA 1
ATOM 780 C C . MET A 1 97 ? 9.221 0.872 13.255 1.00 71.94 97 MET A C 1
ATOM 782 O O . MET A 1 97 ? 9.251 -0.350 13.379 1.00 71.94 97 MET A O 1
ATOM 786 N N . SER A 1 98 ? 9.892 1.676 14.081 1.00 82.75 98 SER A N 1
ATOM 787 C CA . SER A 1 98 ? 10.569 1.152 15.263 1.00 82.75 98 SER A CA 1
ATOM 788 C C . SER A 1 98 ? 9.549 0.584 16.261 1.00 82.75 98 SER A C 1
ATOM 790 O O . SER A 1 98 ? 8.409 1.051 16.340 1.00 82.75 98 SER A O 1
ATOM 792 N N . GLN A 1 99 ? 9.965 -0.377 17.092 1.00 82.62 99 GLN A N 1
ATOM 793 C CA . GLN A 1 99 ? 9.111 -0.955 18.140 1.00 82.62 99 GLN A CA 1
ATOM 794 C C . GLN A 1 99 ? 8.520 0.117 19.079 1.00 82.62 99 GLN A C 1
ATOM 796 O O . GLN A 1 99 ? 7.385 -0.014 19.533 1.00 82.62 99 GLN A O 1
ATOM 801 N N . CYS A 1 100 ? 9.263 1.203 19.325 1.00 85.94 100 CYS A N 1
ATOM 802 C CA . CYS A 1 100 ? 8.823 2.335 20.143 1.00 85.94 100 CYS A CA 1
ATOM 803 C C . CYS A 1 100 ? 7.656 3.098 19.498 1.00 85.94 100 CYS A C 1
ATOM 805 O O . CYS A 1 100 ? 6.692 3.461 20.172 1.00 85.94 100 CYS A O 1
ATOM 807 N N . ASP A 1 101 ? 7.709 3.327 18.188 1.00 85.44 101 ASP A N 1
ATOM 808 C CA . ASP A 1 101 ? 6.670 4.084 17.485 1.00 85.44 101 ASP A CA 1
ATOM 809 C C . ASP A 1 101 ? 5.421 3.238 17.235 1.00 85.44 101 ASP A C 1
ATOM 811 O O . ASP A 1 101 ? 4.300 3.741 17.342 1.00 85.44 101 ASP A O 1
ATOM 815 N N . LEU A 1 102 ? 5.598 1.931 17.025 1.00 87.94 102 LEU A N 1
ATOM 816 C CA . LEU A 1 102 ? 4.492 0.978 17.000 1.00 87.94 102 LEU A CA 1
ATOM 817 C C . LEU A 1 102 ? 3.769 0.928 18.350 1.00 87.94 102 LEU A C 1
ATOM 819 O O . LEU A 1 102 ? 2.543 1.014 18.384 1.00 87.94 102 LEU A O 1
ATOM 823 N N . GLN A 1 103 ? 4.512 0.879 19.460 1.00 89.12 103 GLN A N 1
ATOM 824 C CA . GLN A 1 103 ? 3.931 0.901 20.803 1.00 89.12 103 GLN A CA 1
ATOM 825 C C . GLN A 1 103 ? 3.111 2.174 21.050 1.00 89.12 103 GLN A C 1
ATOM 827 O O . GLN A 1 103 ? 1.997 2.087 21.555 1.00 89.12 103 GLN A O 1
ATOM 832 N N . LYS A 1 104 ? 3.589 3.345 20.608 1.00 91.31 104 LYS A N 1
ATOM 833 C CA . LYS A 1 104 ? 2.817 4.598 20.695 1.00 91.31 104 LYS A CA 1
ATOM 834 C C . LYS A 1 104 ? 1.519 4.541 19.886 1.00 91.31 104 LYS A C 1
ATOM 836 O O . LYS A 1 104 ? 0.480 4.945 20.404 1.00 91.31 104 LYS A O 1
ATOM 841 N N . LYS A 1 105 ? 1.560 4.037 18.643 1.00 88.50 105 LYS A N 1
ATOM 842 C CA . LYS A 1 105 ? 0.361 3.865 17.795 1.00 88.50 105 LYS A CA 1
ATOM 843 C C . LYS A 1 105 ? -0.646 2.921 18.466 1.00 88.50 105 LYS A C 1
ATOM 845 O O . LYS A 1 105 ? -1.839 3.224 18.499 1.00 88.50 105 LYS A O 1
ATOM 850 N N . VAL A 1 106 ? -0.169 1.820 19.051 1.00 92.00 106 VAL A N 1
ATOM 851 C CA . VAL A 1 106 ? -0.994 0.866 19.810 1.00 92.00 106 VAL A CA 1
ATOM 852 C C . VAL A 1 106 ? -1.597 1.519 21.052 1.00 92.00 106 VAL A C 1
ATOM 854 O O . VAL A 1 106 ? -2.803 1.419 21.256 1.00 92.00 106 VAL A O 1
ATOM 857 N N . ASP A 1 107 ? -0.807 2.236 21.849 1.00 93.25 107 ASP A N 1
ATOM 858 C CA . ASP A 1 107 ? -1.283 2.915 23.058 1.00 93.25 107 ASP A CA 1
ATOM 859 C C . ASP A 1 107 ? -2.310 4.008 22.735 1.00 93.25 107 ASP A C 1
ATOM 861 O O . ASP A 1 107 ? -3.278 4.207 23.472 1.00 93.25 107 ASP A O 1
ATOM 865 N N . GLU A 1 108 ? -2.135 4.725 21.624 1.00 93.62 108 GLU A N 1
ATOM 866 C CA . GLU A 1 108 ? -3.100 5.716 21.155 1.00 93.62 108 GLU A CA 1
ATOM 867 C C . GLU A 1 108 ? -4.408 5.057 20.699 1.00 93.62 108 GLU A C 1
ATOM 869 O O . GLU A 1 108 ? -5.494 5.508 21.079 1.00 93.62 108 GLU A O 1
ATOM 874 N N . ALA A 1 109 ? -4.323 3.966 19.934 1.00 90.62 109 ALA A N 1
ATOM 875 C CA . ALA A 1 109 ? -5.485 3.177 19.537 1.00 90.62 109 ALA A CA 1
ATOM 876 C C . ALA A 1 109 ? -6.214 2.598 20.763 1.00 90.62 109 ALA A C 1
ATOM 878 O O . ALA A 1 109 ? -7.441 2.687 20.863 1.00 90.62 109 ALA A O 1
ATOM 879 N N . LEU A 1 110 ? -5.465 2.097 21.747 1.00 95.00 110 LEU A N 1
ATOM 880 C CA . LEU A 1 110 ? -6.004 1.584 23.001 1.00 95.00 110 LEU A CA 1
ATOM 881 C C . LEU A 1 110 ? -6.695 2.691 23.805 1.00 95.00 110 LEU A C 1
ATOM 883 O O . LEU A 1 110 ? -7.790 2.477 24.318 1.00 95.00 110 LEU A O 1
ATOM 887 N N . LYS A 1 111 ? -6.125 3.900 23.874 1.00 93.62 111 LYS A N 1
ATOM 888 C CA . LYS A 1 111 ? -6.777 5.058 24.514 1.00 93.62 111 LYS A CA 1
ATOM 889 C C . LYS A 1 111 ? -8.091 5.424 23.831 1.00 93.62 111 LYS A C 1
ATOM 891 O O . LYS A 1 111 ? -9.082 5.649 24.525 1.00 93.62 111 LYS A O 1
ATOM 896 N N . LYS A 1 112 ? -8.125 5.451 22.493 1.00 91.69 112 LYS A N 1
ATOM 897 C CA . LYS A 1 112 ? -9.357 5.709 21.722 1.00 91.69 112 LYS A CA 1
ATOM 898 C C . LYS A 1 112 ? -10.448 4.684 22.037 1.00 91.69 112 LYS A C 1
ATOM 900 O O . LYS A 1 112 ? -11.619 5.049 22.065 1.00 91.69 112 LYS A O 1
ATOM 905 N N . LEU A 1 113 ? -10.067 3.442 22.334 1.00 91.81 113 LEU A N 1
ATOM 906 C CA . LEU A 1 113 ? -10.995 2.381 22.717 1.00 91.81 113 LEU A CA 1
ATOM 907 C C . LEU A 1 113 ? -11.431 2.454 24.191 1.00 91.81 113 LEU A C 1
ATOM 909 O O . LEU A 1 113 ? -12.615 2.338 24.492 1.00 91.81 113 LEU A O 1
ATOM 913 N N . VAL A 1 114 ? -10.496 2.647 25.122 1.00 93.44 114 VAL A N 1
ATOM 914 C CA . VAL A 1 114 ? -10.745 2.509 26.569 1.00 93.44 114 VAL A CA 1
ATOM 915 C C . VAL A 1 114 ? -11.380 3.760 27.183 1.00 93.44 114 VAL A C 1
ATOM 917 O O . VAL A 1 114 ? -12.206 3.647 28.089 1.00 93.44 114 VAL A O 1
ATOM 920 N N . ASN A 1 115 ? -11.056 4.957 26.692 1.00 93.38 115 ASN A N 1
ATOM 921 C CA . ASN A 1 115 ? -11.629 6.207 27.202 1.00 93.38 115 ASN A CA 1
ATOM 922 C C . ASN A 1 115 ? -13.171 6.256 27.140 1.00 93.38 115 ASN A C 1
ATOM 924 O O . ASN A 1 115 ? -13.786 6.557 28.165 1.00 93.38 115 ASN A O 1
ATOM 928 N N . PRO A 1 116 ? -13.831 5.941 26.006 1.00 93.50 116 PRO A N 1
ATOM 929 C CA . PRO A 1 116 ? -15.292 5.942 25.950 1.00 93.50 116 PRO A CA 1
ATOM 930 C C . PRO A 1 116 ? -15.926 4.849 26.819 1.00 93.50 116 PRO A C 1
ATOM 932 O O . PRO A 1 116 ? -17.054 5.029 27.272 1.00 93.50 116 PRO A O 1
ATOM 935 N N . ILE A 1 117 ? -15.225 3.739 27.076 1.00 92.62 117 ILE A N 1
ATOM 936 C CA . ILE A 1 117 ? -15.696 2.690 27.992 1.00 92.62 117 ILE A CA 1
ATOM 937 C C . ILE A 1 117 ? -15.730 3.235 29.420 1.00 92.62 117 ILE A C 1
ATOM 939 O O . ILE A 1 117 ? -16.783 3.203 30.050 1.00 92.62 117 ILE A O 1
ATOM 943 N N . LYS A 1 118 ? -14.628 3.835 29.882 1.00 92.31 118 LYS A N 1
ATOM 944 C CA . LYS A 1 118 ? -14.545 4.448 31.217 1.00 92.31 118 LYS A CA 1
ATOM 945 C C . LYS A 1 118 ? -15.561 5.573 31.413 1.00 92.31 118 LYS A C 1
ATOM 947 O O . LYS A 1 118 ? -16.178 5.665 32.466 1.00 92.31 118 LYS A O 1
ATOM 952 N N . ALA A 1 119 ? -15.768 6.414 30.399 1.00 94.06 119 ALA A N 1
ATOM 953 C CA . ALA A 1 119 ? -16.760 7.486 30.470 1.00 94.06 119 ALA A CA 1
ATOM 954 C C . ALA A 1 119 ? -18.194 6.939 30.581 1.00 94.06 119 ALA A C 1
ATOM 956 O O . ALA A 1 119 ? -18.999 7.458 31.352 1.00 94.06 119 ALA A O 1
ATOM 957 N N . LYS A 1 120 ? -18.515 5.871 29.835 1.00 94.50 120 LYS A N 1
ATOM 958 C CA . LYS A 1 120 ? -19.808 5.182 29.955 1.00 94.50 120 LYS A CA 1
ATOM 959 C C . LYS A 1 120 ? -19.976 4.530 31.323 1.00 94.50 120 LYS A C 1
ATOM 961 O O . LYS A 1 120 ? -21.059 4.615 31.882 1.00 94.50 120 LYS A O 1
ATOM 966 N N . GLU A 1 121 ? -18.928 3.919 31.859 1.00 95.06 121 GLU A N 1
ATOM 967 C CA . GLU A 1 121 ? -18.932 3.308 33.190 1.00 95.06 121 GLU A CA 1
ATOM 968 C C . GLU A 1 121 ? -19.211 4.347 34.286 1.00 95.06 121 GLU A C 1
ATOM 970 O O . GLU A 1 121 ? -20.147 4.176 35.062 1.00 95.06 121 GLU A O 1
ATOM 975 N N . GLN A 1 122 ? -18.523 5.492 34.260 1.00 95.00 122 GLN A N 1
ATOM 976 C CA . GLN A 1 122 ? -18.793 6.606 35.179 1.00 95.00 122 GLN A CA 1
ATOM 977 C C . GLN A 1 122 ? -20.225 7.142 35.063 1.00 95.00 122 GLN A C 1
ATOM 979 O O . GLN A 1 122 ? -20.858 7.457 36.069 1.00 95.00 122 GLN A O 1
ATOM 984 N N . LEU A 1 123 ? -20.760 7.246 33.843 1.00 96.62 123 LEU A N 1
ATOM 985 C CA . LEU A 1 123 ? -22.147 7.664 33.642 1.00 96.62 123 LEU A CA 1
ATOM 986 C C . LEU A 1 123 ? -23.131 6.652 34.246 1.00 96.62 123 LEU A C 1
ATOM 988 O O . LEU A 1 123 ? -24.134 7.047 34.838 1.00 96.62 123 LEU A O 1
ATOM 992 N N . VAL A 1 124 ? -22.850 5.354 34.120 1.00 97.38 124 VAL A N 1
ATOM 993 C CA . VAL A 1 124 ? -23.664 4.299 34.736 1.00 97.38 124 VAL A CA 1
ATOM 994 C C . VAL A 1 124 ? -23.627 4.405 36.262 1.00 97.38 124 VAL A C 1
ATOM 996 O O . VAL A 1 124 ? -24.689 4.366 36.882 1.00 97.38 124 VAL A O 1
ATOM 999 N N . GLU A 1 125 ? -22.455 4.619 36.864 1.00 96.69 125 GLU A N 1
ATOM 1000 C CA . GLU A 1 125 ? -22.324 4.837 38.313 1.00 96.69 125 GLU A CA 1
ATOM 1001 C C . GLU A 1 125 ? -23.140 6.050 38.788 1.00 96.69 125 GLU A C 1
ATOM 1003 O O . GLU A 1 125 ? -23.858 5.971 39.788 1.00 96.69 125 GLU A O 1
ATOM 1008 N N . GLN A 1 126 ? -23.094 7.162 38.046 1.00 97.06 126 GLN A N 1
ATOM 1009 C CA . GLN A 1 126 ? -23.877 8.364 38.351 1.00 97.06 126 GLN A CA 1
ATOM 1010 C C . GLN A 1 126 ? -25.386 8.106 38.288 1.00 97.06 126 GLN A C 1
ATOM 1012 O O . GLN A 1 126 ? -26.120 8.503 39.194 1.00 97.06 126 GLN A O 1
ATOM 1017 N N . LEU A 1 127 ? -25.859 7.421 37.243 1.00 97.56 127 LEU A N 1
ATOM 1018 C CA . LEU A 1 127 ? -27.273 7.073 37.100 1.00 97.56 127 LEU A CA 1
ATOM 1019 C C . LEU A 1 127 ? -27.733 6.120 38.205 1.00 97.56 127 LEU A C 1
ATOM 1021 O O . LEU A 1 127 ? -28.832 6.281 38.731 1.00 97.56 127 LEU A O 1
ATOM 1025 N N . GLN A 1 128 ? -26.896 5.162 38.599 1.00 96.69 128 GLN A N 1
ATOM 1026 C CA . GLN A 1 128 ? -27.202 4.255 39.700 1.00 96.69 128 GLN A CA 1
ATOM 1027 C C . GLN A 1 128 ? -27.334 5.011 41.029 1.00 96.69 128 GLN A C 1
ATOM 1029 O O . GLN A 1 128 ? -28.299 4.789 41.757 1.00 96.69 128 GLN A O 1
ATOM 1034 N N . ALA A 1 129 ? -26.424 5.945 41.322 1.00 96.56 129 ALA A N 1
ATOM 1035 C CA . ALA A 1 129 ? -26.526 6.799 42.504 1.00 96.56 129 ALA A CA 1
ATOM 1036 C C . ALA A 1 129 ? -27.801 7.660 42.482 1.00 96.56 129 ALA A C 1
ATOM 1038 O O . ALA A 1 129 ? -28.472 7.795 43.505 1.00 96.56 129 ALA A O 1
ATOM 1039 N N . GLN A 1 130 ? -28.171 8.191 41.312 1.00 96.88 130 GLN A N 1
ATOM 1040 C CA 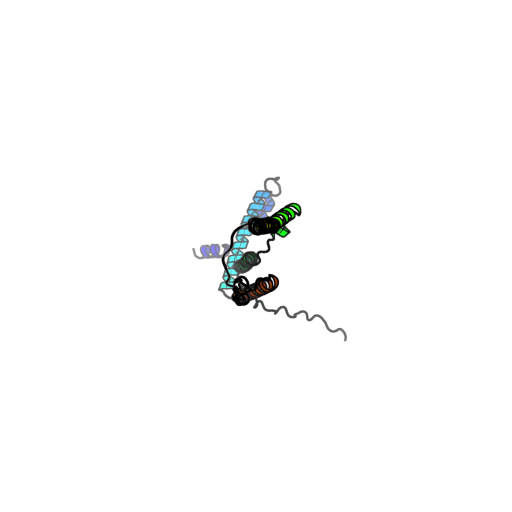. GLN A 1 130 ? -29.402 8.959 41.143 1.00 96.88 130 GLN A CA 1
ATOM 1041 C C . GLN A 1 130 ? -30.647 8.104 41.396 1.00 96.88 130 GLN A C 1
ATOM 1043 O O . GLN A 1 130 ? -31.570 8.564 42.062 1.00 96.88 130 GLN A O 1
ATOM 1048 N N . ILE A 1 131 ? -30.679 6.866 40.897 1.00 96.19 131 ILE A N 1
ATOM 1049 C CA . ILE A 1 131 ? -31.780 5.933 41.160 1.00 96.19 131 ILE A CA 1
ATOM 1050 C C . ILE A 1 131 ? -31.909 5.690 42.663 1.00 96.19 131 ILE A C 1
ATOM 1052 O O . ILE A 1 131 ? -32.998 5.860 43.199 1.00 96.19 131 ILE A O 1
ATOM 1056 N N . VAL A 1 132 ? -30.806 5.383 43.352 1.00 96.69 132 VAL A N 1
ATOM 1057 C CA . VAL A 1 132 ? -30.814 5.131 44.803 1.00 96.69 132 VAL A CA 1
ATOM 1058 C C . VAL A 1 132 ? -31.303 6.351 45.587 1.00 96.69 132 VAL A C 1
ATOM 1060 O O . VAL A 1 132 ? -32.076 6.214 46.535 1.00 96.69 132 VAL A O 1
ATOM 1063 N N . ASP A 1 133 ? -30.883 7.556 45.205 1.00 97.00 133 ASP A N 1
ATOM 1064 C CA . ASP A 1 133 ? -31.338 8.774 45.875 1.00 97.00 133 ASP A CA 1
ATOM 1065 C C . ASP A 1 133 ? -32.825 9.058 45.612 1.00 97.00 133 ASP A C 1
ATOM 1067 O O . ASP A 1 133 ? -33.562 9.392 46.540 1.00 97.00 133 ASP A O 1
ATOM 1071 N N . LEU A 1 134 ? -33.306 8.836 44.384 1.00 97.25 134 LEU A N 1
ATOM 1072 C CA . LEU A 1 134 ? -34.730 8.934 44.054 1.00 97.25 134 LEU A CA 1
ATOM 1073 C C . LEU A 1 134 ? -35.563 7.891 44.806 1.00 97.25 134 LEU A C 1
ATOM 1075 O O . LEU A 1 134 ? -36.633 8.218 45.315 1.00 97.25 134 LEU A O 1
ATOM 1079 N N . GLU A 1 135 ? -35.078 6.657 44.922 1.00 93.56 135 GLU A N 1
ATOM 1080 C CA . GLU A 1 135 ? -35.704 5.604 45.725 1.00 93.56 135 GLU A CA 1
ATOM 1081 C C . GLU A 1 135 ? -35.785 6.017 47.199 1.00 93.56 135 GLU A C 1
ATOM 1083 O O . GLU A 1 135 ? -36.842 5.896 47.825 1.00 93.56 135 GLU A O 1
ATOM 1088 N N . ARG A 1 136 ? -34.707 6.592 47.743 1.00 93.44 136 ARG A N 1
ATOM 1089 C CA . ARG A 1 136 ? -34.673 7.132 49.106 1.00 93.44 136 ARG A CA 1
ATOM 1090 C C . ARG A 1 136 ? -35.633 8.310 49.285 1.00 93.44 136 ARG A C 1
ATOM 1092 O O . ARG A 1 136 ? -36.303 8.385 50.314 1.00 93.44 136 ARG A O 1
ATOM 1099 N N . PHE A 1 137 ? -35.744 9.202 48.303 1.00 96.31 137 PHE A N 1
ATOM 1100 C CA . PHE A 1 137 ? -36.676 10.330 48.330 1.00 96.31 137 PHE A CA 1
ATOM 1101 C C . PHE A 1 137 ? -38.137 9.873 48.272 1.00 96.31 137 PHE A C 1
ATOM 1103 O O . PHE A 1 137 ? -38.969 10.354 49.039 1.00 96.31 137 PHE A O 1
ATOM 1110 N N . ILE A 1 138 ? -38.454 8.899 47.416 1.00 92.88 138 ILE A N 1
ATOM 1111 C CA . ILE A 1 138 ? -39.780 8.274 47.380 1.00 92.88 138 ILE A CA 1
ATOM 1112 C C . ILE A 1 138 ? -40.089 7.629 48.736 1.00 92.88 138 ILE A C 1
ATOM 1114 O O . ILE A 1 138 ? -41.178 7.841 49.268 1.00 92.88 138 ILE A O 1
ATOM 1118 N N . GLY A 1 139 ? -39.134 6.901 49.324 1.00 92.00 139 GLY A N 1
ATOM 1119 C CA . GLY A 1 139 ? -39.274 6.325 50.663 1.00 92.00 139 GLY A CA 1
ATOM 1120 C C . GLY A 1 139 ? -39.537 7.380 51.742 1.00 92.00 139 GLY A C 1
ATOM 1121 O O . GLY A 1 139 ? -40.415 7.193 52.585 1.00 92.00 139 GLY A O 1
ATOM 1122 N N . PHE A 1 140 ? -38.843 8.518 51.683 1.00 93.44 140 PHE A N 1
ATOM 1123 C CA . PHE A 1 140 ? -39.074 9.660 52.569 1.00 93.44 140 PHE A CA 1
ATOM 1124 C C . PHE A 1 140 ? -40.497 10.215 52.419 1.00 93.44 140 PHE A C 1
ATOM 1126 O O . PHE A 1 140 ? -41.233 10.267 53.402 1.00 93.44 140 PHE A O 1
ATOM 1133 N N . LEU A 1 141 ? -40.933 10.524 51.192 1.00 92.69 141 LEU A N 1
ATOM 1134 C CA . LEU A 1 141 ? -42.288 11.024 50.932 1.00 92.69 141 LEU A CA 1
ATOM 1135 C C . LEU A 1 141 ? -43.374 10.039 51.388 1.00 92.69 141 LEU A C 1
ATOM 1137 O O . LEU A 1 141 ? -44.386 10.446 51.954 1.00 92.69 141 LEU A O 1
ATOM 1141 N N . GLN A 1 142 ? -43.178 8.739 51.165 1.00 82.94 142 GLN A N 1
ATOM 1142 C CA . GLN A 1 142 ? -44.120 7.702 51.598 1.00 82.94 142 GLN A CA 1
ATOM 1143 C C . GLN A 1 142 ? -44.174 7.549 53.125 1.00 82.94 142 GLN A C 1
ATOM 1145 O O . GLN A 1 142 ? -45.228 7.220 53.671 1.00 82.94 142 GLN A O 1
ATOM 1150 N N . THR A 1 143 ? -43.063 7.796 53.821 1.00 80.50 143 THR A N 1
ATOM 1151 C CA . THR A 1 143 ? -42.997 7.752 55.288 1.00 80.50 143 THR A CA 1
ATOM 1152 C C . THR A 1 143 ? -43.652 8.989 55.904 1.00 80.50 143 THR A C 1
ATOM 1154 O O . THR A 1 143 ? -44.500 8.839 56.779 1.00 80.50 143 THR A O 1
ATOM 1157 N N . GLU A 1 144 ? -43.376 10.193 55.391 1.00 70.69 144 GLU A N 1
ATOM 1158 C CA . GLU A 1 144 ? -44.013 11.432 55.868 1.00 70.69 144 GLU A CA 1
ATOM 1159 C C . GLU A 1 144 ? -45.540 11.430 55.675 1.00 70.69 144 GLU A C 1
ATOM 1161 O O . GLU A 1 144 ? -46.282 11.915 56.530 1.00 70.69 144 GLU A O 1
ATOM 1166 N N . VAL A 1 145 ? -46.035 10.854 54.572 1.00 64.75 145 VAL A N 1
ATOM 1167 C CA . VAL A 1 145 ? -47.480 10.681 54.331 1.00 64.75 145 VAL A CA 1
ATOM 1168 C C . VAL A 1 145 ? -48.112 9.717 55.343 1.00 64.75 145 VAL A C 1
ATOM 1170 O O . VAL A 1 145 ? -49.260 9.923 55.731 1.00 64.75 145 VAL A O 1
ATOM 1173 N N . ASN A 1 146 ? -47.376 8.703 55.808 1.00 61.31 146 ASN A N 1
ATOM 1174 C CA . ASN A 1 146 ? -47.845 7.791 56.854 1.00 61.31 146 ASN A CA 1
ATOM 1175 C C . ASN A 1 146 ? -47.735 8.393 58.272 1.00 61.31 146 ASN A C 1
ATOM 1177 O O . ASN A 1 146 ? -48.601 8.119 59.098 1.00 61.31 146 ASN A O 1
ATOM 1181 N N . GLU A 1 147 ? -46.736 9.237 58.563 1.00 59.34 147 GLU A N 1
ATOM 1182 C CA . GLU A 1 147 ? -46.608 9.934 59.860 1.00 59.34 147 GLU A CA 1
ATOM 1183 C C . GLU A 1 147 ? -47.604 11.094 60.026 1.00 59.34 147 GLU A C 1
ATOM 1185 O O . GLU A 1 147 ? -48.049 11.375 61.140 1.00 59.34 147 GLU A O 1
ATOM 1190 N N . ARG A 1 148 ? -48.038 11.737 58.929 1.00 53.75 148 ARG A N 1
ATOM 1191 C CA . ARG A 1 148 ? -49.106 12.759 58.941 1.00 53.75 148 ARG A CA 1
ATOM 1192 C C . ARG A 1 148 ? -50.520 12.222 59.160 1.00 53.75 148 ARG A C 1
ATOM 1194 O O . ARG A 1 148 ? -51.468 13.004 59.088 1.00 53.75 148 ARG A O 1
ATOM 1201 N N . LEU A 1 149 ? -50.683 10.947 59.502 1.00 54.69 149 LEU A N 1
ATOM 1202 C CA . LEU A 1 149 ? -51.941 10.440 60.039 1.00 54.69 149 LEU A CA 1
ATOM 1203 C C . LEU A 1 149 ? -51.839 10.195 61.559 1.00 54.69 149 LEU A C 1
ATOM 1205 O O . LEU A 1 149 ? -51.740 9.044 61.987 1.00 54.69 149 LEU A O 1
ATOM 1209 N N . PRO A 1 150 ? -51.882 11.235 62.417 1.00 50.34 150 PRO A N 1
ATOM 1210 C CA . PRO A 1 150 ? -52.085 11.035 63.836 1.00 50.34 150 PRO A CA 1
ATOM 1211 C C . PRO A 1 150 ? -53.581 10.983 64.164 1.00 50.34 150 PRO A C 1
ATOM 1213 O O . PRO A 1 150 ? -54.411 11.736 63.659 1.00 50.34 150 PRO A O 1
ATOM 1216 N N . ASN A 1 151 ? -53.885 10.054 65.059 1.00 52.66 151 ASN A N 1
ATOM 1217 C CA . ASN A 1 151 ? -55.121 9.898 65.810 1.00 52.66 151 ASN A CA 1
ATOM 1218 C C . ASN A 1 151 ? -55.690 11.227 66.382 1.00 52.66 151 ASN A C 1
ATOM 1220 O O . ASN A 1 151 ? -54.913 12.099 66.769 1.00 52.66 151 ASN A O 1
ATOM 1224 N N . SER A 1 152 ? -57.030 11.262 66.570 1.00 46.28 152 SER A N 1
ATOM 1225 C CA . SER A 1 152 ? -57.896 12.259 67.272 1.00 46.28 152 SER A CA 1
ATOM 1226 C C . SER A 1 152 ? -58.365 13.483 66.436 1.00 46.28 152 SER A C 1
ATOM 1228 O O . SER A 1 152 ? -57.524 14.200 65.921 1.00 46.28 152 SER A O 1
ATOM 1230 N N . ILE A 1 153 ? -59.650 13.879 66.269 1.00 45.03 153 ILE A N 1
ATOM 1231 C CA . ILE A 1 153 ? -60.978 13.564 66.867 1.00 45.03 153 ILE A CA 1
ATOM 1232 C C . ILE A 1 153 ? -62.101 13.955 65.848 1.00 45.03 153 ILE A C 1
ATOM 1234 O O . ILE A 1 153 ? -61.934 14.912 65.100 1.00 45.03 153 ILE A O 1
ATOM 1238 N N . VAL A 1 154 ? -63.273 13.301 65.951 1.00 39.03 154 VAL A N 1
ATOM 1239 C CA . VAL A 1 154 ? -64.665 13.764 65.663 1.00 39.03 154 VAL A CA 1
ATOM 1240 C C . VAL A 1 154 ? -65.407 13.078 64.494 1.00 39.03 154 VAL A C 1
ATOM 1242 O O . VAL A 1 154 ? -65.134 13.259 63.316 1.00 39.03 154 V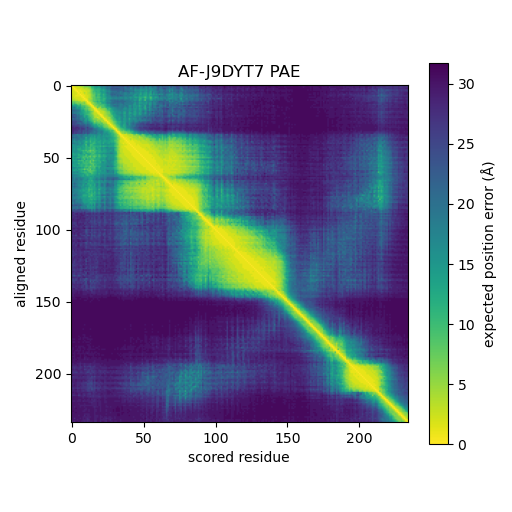AL A O 1
ATOM 1245 N N . SER A 1 155 ? -66.412 12.310 64.920 1.00 47.91 155 SER A N 1
ATOM 1246 C CA . SER A 1 155 ? -67.498 11.555 64.281 1.00 47.91 155 SER A CA 1
ATOM 1247 C C . SER A 1 155 ? -68.243 12.161 63.074 1.00 47.91 155 SER A C 1
ATOM 1249 O O . SER A 1 155 ? -68.700 13.295 63.167 1.00 47.91 155 SER A O 1
ATOM 1251 N N . LEU A 1 156 ? -68.510 11.333 62.039 1.00 41.44 156 LEU A N 1
ATOM 1252 C CA . LEU A 1 156 ? -69.811 11.012 61.365 1.00 41.44 156 LEU A CA 1
ATOM 1253 C C . LEU A 1 156 ? -69.565 10.245 60.024 1.00 41.44 156 LEU A C 1
ATOM 1255 O O . LEU A 1 156 ? -68.424 10.205 59.573 1.00 41.44 156 LEU A O 1
ATOM 1259 N N . PRO A 1 157 ? -70.534 9.490 59.450 1.00 50.38 157 PRO A N 1
ATOM 1260 C CA . PRO A 1 157 ? -70.336 8.060 59.204 1.00 50.38 157 PRO A CA 1
ATOM 1261 C C . PRO A 1 157 ? -70.142 7.632 57.732 1.00 50.38 157 PRO A C 1
ATOM 1263 O O . PRO A 1 157 ? -70.688 8.223 56.811 1.00 50.38 157 PRO A O 1
ATOM 1266 N N . ILE A 1 158 ? -69.424 6.507 57.593 1.00 49.38 158 ILE A N 1
ATOM 1267 C CA . ILE A 1 158 ? -69.641 5.346 56.697 1.00 49.38 158 ILE A CA 1
ATOM 1268 C C . ILE A 1 158 ? -69.911 5.618 55.205 1.00 49.38 158 ILE A C 1
ATOM 1270 O O . ILE A 1 158 ? -71.039 5.916 54.834 1.00 49.38 158 ILE A O 1
ATOM 1274 N N . VAL A 1 159 ? -68.946 5.230 54.352 1.00 44.91 159 VAL A N 1
ATOM 1275 C CA . VAL A 1 159 ? -69.163 4.285 53.227 1.00 44.91 159 VAL A CA 1
ATOM 1276 C C . VAL A 1 159 ? -67.883 3.448 53.014 1.00 44.91 159 VAL A C 1
ATOM 1278 O O . VAL A 1 159 ? -66.798 4.028 52.961 1.00 44.91 159 VAL A O 1
ATOM 1281 N N . PRO A 1 160 ? -67.948 2.108 52.863 1.00 48.41 160 PRO A N 1
ATOM 1282 C CA . PRO A 1 160 ? -66.784 1.295 52.531 1.00 48.41 160 PRO A CA 1
ATOM 1283 C C . PRO A 1 160 ? -66.661 1.121 51.009 1.00 48.41 160 PRO A C 1
ATOM 1285 O O . PRO A 1 160 ? -67.561 0.578 50.369 1.00 48.41 160 PRO A O 1
ATOM 1288 N N . ALA A 1 161 ? -65.525 1.502 50.421 1.00 42.97 161 ALA A N 1
ATOM 1289 C CA . ALA A 1 161 ? -65.177 1.119 49.053 1.00 42.97 161 ALA A CA 1
ATOM 1290 C C . ALA A 1 161 ? -63.854 0.340 49.032 1.00 42.97 161 ALA A C 1
ATOM 1292 O O . ALA A 1 161 ? -62.774 0.853 49.303 1.00 42.97 161 ALA A O 1
ATOM 1293 N N . LYS A 1 162 ? -64.037 -0.952 48.759 1.00 45.16 162 LYS A N 1
ATOM 1294 C CA . LYS A 1 162 ? -63.111 -2.022 48.378 1.00 45.16 162 LYS A CA 1
ATOM 1295 C C . LYS A 1 162 ? -61.682 -1.641 47.961 1.00 45.16 162 LYS A C 1
ATOM 1297 O O . LYS A 1 162 ? -61.443 -0.831 47.075 1.00 45.16 162 LYS A O 1
ATOM 1302 N N . LYS A 1 163 ? -60.763 -2.433 48.524 1.00 46.94 163 LYS A N 1
ATOM 1303 C CA . LYS A 1 163 ? -59.397 -2.703 48.069 1.00 46.94 163 LYS A CA 1
ATOM 1304 C C . LYS A 1 163 ? -59.305 -2.990 46.565 1.00 46.94 163 LYS A C 1
ATOM 1306 O O . LYS A 1 163 ? -60.059 -3.810 46.048 1.00 46.94 163 LYS A O 1
ATOM 1311 N N . GLY A 1 164 ? -58.224 -2.472 45.983 1.00 42.34 164 GLY A N 1
ATOM 1312 C CA . GLY A 1 164 ? -57.469 -3.122 44.915 1.00 42.34 164 GLY A CA 1
ATOM 1313 C C . GLY A 1 164 ? -57.631 -2.482 43.545 1.00 42.34 164 GLY A C 1
ATOM 1314 O O . GLY A 1 164 ? -58.652 -2.662 42.900 1.00 42.34 164 GLY A O 1
ATOM 1315 N N . SER A 1 165 ? -56.585 -1.817 43.060 1.00 46.12 165 SER A N 1
ATOM 1316 C CA . SER A 1 165 ? -55.838 -2.320 41.903 1.00 46.12 165 SER A CA 1
ATOM 1317 C C . SER A 1 165 ? -54.708 -1.352 41.558 1.00 46.12 165 SER A C 1
ATOM 1319 O O . SER A 1 165 ? -54.937 -0.245 41.088 1.00 46.12 165 SER A O 1
ATOM 1321 N N . PHE A 1 166 ? -53.496 -1.806 41.868 1.00 49.09 166 PHE A N 1
ATOM 1322 C CA . PHE A 1 166 ? -52.241 -1.618 41.145 1.00 49.09 166 PHE A CA 1
ATOM 1323 C C . PHE A 1 166 ? -52.206 -0.525 40.067 1.00 49.09 166 PHE A C 1
ATOM 1325 O O . PHE A 1 166 ? -52.860 -0.631 39.033 1.00 49.09 166 PHE A O 1
ATOM 1332 N N . MET A 1 167 ? -51.350 0.471 40.320 1.00 50.53 167 MET A N 1
ATOM 1333 C CA . MET A 1 167 ? -50.375 1.033 39.379 1.00 50.53 167 MET A CA 1
ATOM 1334 C C . MET A 1 167 ? -50.645 0.667 37.914 1.00 50.53 167 MET A C 1
ATOM 1336 O O . MET A 1 167 ? -50.381 -0.460 37.493 1.00 50.53 167 MET A O 1
ATOM 1340 N N . ASN A 1 168 ? -51.099 1.641 37.124 1.00 45.12 168 ASN A N 1
ATOM 1341 C CA . ASN A 1 168 ? -51.028 1.576 35.667 1.00 45.12 168 ASN A CA 1
ATOM 1342 C C . ASN A 1 168 ? -49.548 1.548 35.247 1.00 45.12 168 ASN A C 1
ATOM 1344 O O . ASN A 1 168 ? -48.957 2.568 34.898 1.00 45.12 168 ASN A O 1
ATOM 1348 N N . LEU A 1 169 ? -48.937 0.367 35.330 1.00 50.16 169 LEU A N 1
ATOM 1349 C CA . LEU A 1 169 ? -47.607 0.085 34.826 1.00 50.16 169 LEU A CA 1
ATOM 1350 C C . LEU A 1 169 ? -47.716 -0.034 33.306 1.00 50.16 169 LEU A C 1
ATOM 1352 O O . LEU A 1 169 ? -48.206 -1.026 32.770 1.00 50.16 169 LEU A O 1
ATOM 1356 N N . ILE A 1 170 ? -47.335 1.053 32.644 1.00 52.47 170 ILE A N 1
ATOM 1357 C CA . ILE A 1 170 ? -46.659 1.118 31.346 1.00 52.47 170 ILE A CA 1
ATOM 1358 C C . ILE A 1 170 ? -46.691 -0.224 30.588 1.00 52.47 170 ILE A C 1
ATOM 1360 O O . ILE A 1 170 ? -45.826 -1.085 30.753 1.00 52.47 170 ILE A O 1
ATOM 1364 N N . LYS A 1 171 ? -47.694 -0.403 29.720 1.00 45.34 171 LYS A N 1
ATOM 1365 C CA . LYS A 1 171 ? -47.678 -1.461 28.704 1.00 45.34 171 LYS A CA 1
ATOM 1366 C C . LYS A 1 171 ? -46.587 -1.133 27.681 1.00 45.34 171 LYS A C 1
ATOM 1368 O O . LYS A 1 171 ? -46.857 -0.477 26.677 1.00 45.34 171 LYS A O 1
ATOM 1373 N N . PHE A 1 172 ? -45.371 -1.626 27.904 1.00 47.59 172 PHE A N 1
ATOM 1374 C CA . PHE A 1 172 ? -44.353 -1.764 26.862 1.00 47.59 172 PHE A CA 1
ATOM 1375 C C . PHE A 1 172 ? -44.787 -2.853 25.869 1.00 47.59 172 PHE A C 1
ATOM 1377 O O . PHE A 1 172 ? -44.307 -3.979 25.894 1.00 47.59 172 PHE A O 1
ATOM 1384 N N . ASN A 1 173 ? -45.726 -2.516 24.985 1.00 47.56 173 ASN A N 1
ATOM 1385 C CA . ASN A 1 173 ? -46.041 -3.296 23.787 1.00 47.56 173 ASN A CA 1
ATOM 1386 C C . ASN A 1 173 ? -45.311 -2.713 22.570 1.00 47.56 173 ASN A C 1
ATOM 1388 O O . ASN A 1 173 ? -45.905 -2.479 21.522 1.00 47.56 173 ASN A O 1
ATOM 1392 N N . GLN A 1 174 ? -44.003 -2.508 22.690 1.00 50.59 174 GLN A N 1
ATOM 1393 C CA . GLN A 1 174 ? -43.153 -2.585 21.513 1.00 50.59 174 GLN A CA 1
ATOM 1394 C C . GLN A 1 174 ? -42.691 -4.032 21.437 1.00 50.59 174 GLN A C 1
ATOM 1396 O O . GLN A 1 174 ? -41.787 -4.457 22.153 1.00 50.59 174 GLN A O 1
ATOM 1401 N N . LYS A 1 175 ? -43.355 -4.820 20.583 1.00 53.66 175 LYS A N 1
ATOM 1402 C CA . LYS A 1 175 ? -42.701 -5.998 20.013 1.00 53.66 175 LYS A CA 1
ATOM 1403 C C . LYS A 1 175 ? -41.326 -5.516 19.561 1.00 53.66 175 LYS A C 1
ATOM 1405 O O . LYS A 1 175 ? -41.263 -4.580 18.771 1.00 53.66 175 LYS A O 1
ATOM 1410 N N . PHE A 1 176 ? -40.260 -6.106 20.091 1.00 50.00 176 PHE A N 1
ATOM 1411 C CA . PHE A 1 176 ? -38.927 -5.900 19.547 1.00 50.00 176 PHE A CA 1
ATOM 1412 C C . PHE A 1 176 ? -38.996 -6.262 18.063 1.00 50.00 176 PHE A C 1
ATOM 1414 O O . PHE A 1 176 ? -39.051 -7.442 17.705 1.00 50.00 176 PHE A O 1
ATOM 1421 N N . GLU A 1 177 ? -39.050 -5.253 17.197 1.00 62.12 177 GLU A N 1
ATOM 1422 C CA . GLU A 1 177 ? -38.752 -5.449 15.793 1.00 62.12 177 GLU A CA 1
ATOM 1423 C C . GLU A 1 177 ? -37.307 -5.924 15.751 1.00 62.12 177 GLU A C 1
ATOM 1425 O O . GLU A 1 177 ? -36.377 -5.223 16.155 1.00 62.12 177 GLU A O 1
ATOM 1430 N N . ARG A 1 178 ? -37.121 -7.183 15.344 1.00 61.44 178 ARG A N 1
ATOM 1431 C CA . ARG A 1 178 ? -35.790 -7.697 15.048 1.00 61.44 178 ARG A CA 1
ATOM 1432 C C . ARG A 1 178 ? -35.171 -6.727 14.052 1.00 61.44 178 ARG A C 1
ATOM 1434 O O . ARG A 1 178 ? -35.725 -6.522 12.977 1.00 61.44 178 ARG A O 1
ATOM 1441 N N . ASN A 1 179 ? -34.060 -6.118 14.449 1.00 57.16 179 ASN A N 1
ATOM 1442 C CA . ASN A 1 179 ? -33.385 -5.109 13.655 1.00 57.16 179 ASN A CA 1
ATOM 1443 C C . ASN A 1 179 ? -33.036 -5.686 12.271 1.00 57.16 179 ASN A C 1
ATOM 1445 O O . ASN A 1 179 ? -32.139 -6.525 12.151 1.00 57.16 179 ASN A O 1
ATOM 1449 N N . GLN A 1 180 ? -33.759 -5.236 11.242 1.00 58.66 180 GLN A N 1
ATOM 1450 C CA . GLN A 1 180 ? -33.586 -5.682 9.859 1.00 58.66 180 GLN A CA 1
ATOM 1451 C C . GLN A 1 180 ? -32.239 -5.229 9.271 1.00 58.66 180 GLN A C 1
ATOM 1453 O O . GLN A 1 180 ? -31.804 -5.784 8.266 1.00 58.66 180 GLN A O 1
ATOM 1458 N N . LEU A 1 181 ? -31.514 -4.315 9.939 1.00 52.72 181 LEU A N 1
ATOM 1459 C CA . LEU A 1 181 ? -30.141 -3.954 9.569 1.00 52.72 181 LEU A CA 1
ATOM 1460 C C . LEU A 1 181 ? -29.196 -5.156 9.622 1.00 52.72 181 LEU A C 1
ATOM 1462 O O . LEU A 1 181 ? -28.225 -5.182 8.884 1.00 52.72 181 LEU A O 1
ATOM 1466 N N . LYS A 1 182 ? -29.478 -6.197 10.417 1.00 53.28 182 LYS A N 1
ATOM 1467 C CA . LYS A 1 182 ? -28.640 -7.411 10.426 1.00 53.28 182 LYS A CA 1
ATOM 1468 C C . LYS A 1 182 ? -28.658 -8.188 9.102 1.00 53.28 182 LYS A C 1
ATOM 1470 O O . LYS A 1 182 ? -27.818 -9.061 8.924 1.00 53.28 182 LYS A O 1
ATOM 1475 N N . GLN A 1 183 ? -29.608 -7.900 8.209 1.00 52.59 183 GLN A N 1
ATOM 1476 C CA . GLN A 1 183 ? -29.669 -8.471 6.860 1.00 52.59 183 GLN A CA 1
ATOM 1477 C C . GLN A 1 183 ? -29.227 -7.482 5.773 1.00 52.59 183 GLN A C 1
ATOM 1479 O O . GLN A 1 183 ? -29.231 -7.831 4.596 1.00 52.59 183 GLN A O 1
ATOM 1484 N N . THR A 1 184 ? -28.829 -6.261 6.144 1.00 55.50 184 THR A N 1
ATOM 1485 C CA . THR A 1 184 ? -28.160 -5.344 5.222 1.00 55.50 184 THR A CA 1
ATOM 1486 C C . THR A 1 184 ? -26.645 -5.539 5.332 1.00 55.50 184 THR A C 1
ATOM 1488 O O . THR A 1 184 ? -26.141 -5.864 6.413 1.00 55.50 184 THR A O 1
ATOM 1491 N N . PRO A 1 185 ? -25.881 -5.301 4.251 1.00 56.47 185 PRO A N 1
ATOM 1492 C CA . PRO A 1 185 ? -24.418 -5.366 4.293 1.00 56.47 185 PRO A CA 1
ATOM 1493 C C . PRO A 1 185 ? -23.798 -4.426 5.346 1.00 56.47 185 PRO A C 1
ATOM 1495 O O . PRO A 1 185 ? -22.673 -4.645 5.769 1.00 56.47 185 PRO A O 1
ATOM 1498 N N . GLN A 1 186 ? -24.540 -3.425 5.840 1.00 54.06 186 GLN A N 1
ATOM 1499 C CA . GLN A 1 186 ? -24.104 -2.542 6.927 1.00 54.06 186 GLN A CA 1
ATOM 1500 C C . GLN A 1 186 ? -24.283 -3.111 8.349 1.00 54.06 186 GLN A C 1
ATOM 1502 O O . GLN A 1 186 ? -23.553 -2.694 9.244 1.00 54.06 186 GLN A O 1
ATOM 1507 N N . GLY A 1 187 ? -25.229 -4.024 8.614 1.00 44.97 187 GLY A N 1
ATOM 1508 C CA . GLY A 1 187 ? -25.437 -4.578 9.967 1.00 44.97 187 GLY A CA 1
ATOM 1509 C C . GLY A 1 187 ? -24.863 -5.978 10.192 1.00 44.97 187 GLY A C 1
ATOM 1510 O O . GLY A 1 187 ? -24.948 -6.494 11.306 1.00 44.97 187 GLY A O 1
ATOM 1511 N N . SER A 1 188 ? -24.230 -6.563 9.173 1.00 50.25 188 SER A N 1
ATOM 1512 C CA . SER A 1 188 ? -23.407 -7.782 9.254 1.00 50.25 188 SER A CA 1
ATOM 1513 C C . SER A 1 188 ? -21.973 -7.507 9.749 1.00 50.25 188 SER A C 1
ATOM 1515 O O . SER A 1 188 ? -21.067 -8.314 9.542 1.00 50.25 188 SER A O 1
ATOM 1517 N N . HIS A 1 189 ? -21.743 -6.372 10.409 1.00 48.81 189 HIS A N 1
ATOM 1518 C CA . HIS A 1 189 ? -20.433 -5.953 10.899 1.00 48.81 189 HIS A CA 1
ATOM 1519 C C . HIS A 1 189 ? -20.012 -6.729 12.166 1.00 48.81 189 HIS A C 1
ATOM 1521 O O . HIS A 1 189 ? -19.902 -6.181 13.261 1.00 48.81 189 HIS A O 1
ATOM 1527 N N . TYR A 1 190 ? -19.795 -8.036 12.021 1.00 47.38 190 TYR A N 1
ATOM 1528 C CA . TYR A 1 190 ? -18.851 -8.785 12.847 1.00 47.38 190 TYR A CA 1
ATOM 1529 C C . TYR A 1 190 ? -17.645 -9.075 11.948 1.00 47.38 190 TYR A C 1
ATOM 1531 O O . TYR A 1 190 ? -17.750 -9.808 10.965 1.00 47.38 190 TYR A O 1
ATOM 1539 N N . GLY A 1 191 ? -16.525 -8.417 12.258 1.00 55.00 191 GLY A N 1
ATOM 1540 C CA . GLY A 1 191 ? -15.440 -8.038 11.342 1.00 55.00 191 GLY A CA 1
ATOM 1541 C C . GLY A 1 191 ? -14.675 -9.132 10.590 1.00 55.00 191 GLY A C 1
ATOM 1542 O O . GLY A 1 191 ? -13.752 -8.799 9.866 1.00 55.00 191 GLY A O 1
ATOM 1543 N N . GLN A 1 192 ? -15.038 -10.409 10.712 1.00 53.22 192 GLN A N 1
ATOM 1544 C CA . GLN A 1 192 ? -14.305 -11.516 10.086 1.00 53.22 192 GLN A CA 1
ATOM 1545 C C . GLN A 1 192 ? -14.863 -11.929 8.711 1.00 53.22 192 GLN A C 1
ATOM 1547 O O . GLN A 1 192 ? -14.114 -12.393 7.855 1.00 53.22 192 GLN A O 1
ATOM 1552 N N . VAL A 1 193 ? -16.170 -11.747 8.474 1.00 54.69 193 VAL A N 1
ATOM 1553 C CA . VAL A 1 193 ? -16.796 -12.033 7.164 1.00 54.69 193 VAL A CA 1
ATOM 1554 C C . VAL A 1 193 ? -16.557 -10.883 6.178 1.00 54.69 193 VAL A C 1
ATOM 1556 O O . VAL A 1 193 ? -16.363 -11.127 4.992 1.00 54.69 193 VAL A O 1
ATOM 1559 N N . ASP A 1 194 ? -16.496 -9.649 6.682 1.00 61.00 194 ASP A N 1
ATOM 1560 C CA . ASP A 1 194 ? -16.285 -8.423 5.899 1.00 61.00 194 ASP A CA 1
ATOM 1561 C C . ASP A 1 194 ? -14.868 -8.368 5.306 1.00 61.00 194 ASP A C 1
ATOM 1563 O O . ASP A 1 194 ? -14.669 -8.011 4.151 1.00 61.00 194 ASP A O 1
ATOM 1567 N N . GLU A 1 195 ? -13.870 -8.814 6.070 1.00 62.31 195 GLU A N 1
ATOM 1568 C CA . GLU A 1 195 ? -12.479 -8.844 5.620 1.00 62.31 195 GLU A CA 1
ATOM 1569 C C . GLU A 1 195 ? -12.252 -9.926 4.560 1.00 62.31 195 GLU A C 1
ATOM 1571 O O . GLU A 1 195 ? -11.606 -9.670 3.546 1.00 62.31 195 GLU A O 1
ATOM 1576 N N . ARG A 1 196 ? -12.872 -11.103 4.719 1.00 69.62 196 ARG A N 1
ATOM 1577 C CA . ARG A 1 196 ? -12.825 -12.158 3.700 1.00 69.62 196 ARG A CA 1
ATOM 1578 C C . ARG A 1 196 ? -13.555 -11.752 2.422 1.00 69.62 196 ARG A C 1
ATOM 1580 O O . ARG A 1 196 ? -12.987 -11.916 1.351 1.00 69.62 196 ARG A O 1
ATOM 1587 N N . ALA A 1 197 ? -14.754 -11.180 2.533 1.00 70.38 197 ALA A N 1
ATOM 1588 C CA . ALA A 1 197 ? -15.506 -10.678 1.384 1.00 70.38 197 ALA A CA 1
ATOM 1589 C C . ALA A 1 197 ? -14.778 -9.516 0.684 1.00 70.38 197 ALA A C 1
ATOM 1591 O O . ALA A 1 197 ? -14.769 -9.435 -0.540 1.00 70.38 197 ALA A O 1
ATOM 1592 N N . ARG A 1 198 ? -14.111 -8.640 1.446 1.00 72.75 198 ARG A N 1
ATOM 1593 C CA . ARG A 1 198 ? -13.271 -7.562 0.908 1.00 72.75 198 ARG A CA 1
ATOM 1594 C C . ARG A 1 198 ? -12.048 -8.102 0.171 1.00 72.75 198 ARG A C 1
ATOM 1596 O O . ARG A 1 198 ? -11.708 -7.567 -0.879 1.00 72.75 198 ARG A O 1
ATOM 1603 N N . ILE A 1 199 ? -11.391 -9.126 0.713 1.00 76.12 199 ILE A N 1
ATOM 1604 C CA . ILE A 1 199 ? -10.254 -9.786 0.061 1.00 76.12 199 ILE A CA 1
ATOM 1605 C C . ILE A 1 199 ? -10.716 -10.494 -1.212 1.00 76.12 199 ILE A C 1
ATOM 1607 O O . ILE A 1 199 ? -10.081 -10.326 -2.243 1.00 76.12 199 ILE A O 1
ATOM 1611 N N . GLU A 1 200 ? -11.831 -11.222 -1.169 1.00 78.06 200 GLU A N 1
ATOM 1612 C CA . GLU A 1 200 ? -12.415 -11.906 -2.330 1.00 78.06 200 GLU A CA 1
ATOM 1613 C C . GLU A 1 200 ? -12.733 -10.909 -3.455 1.00 78.06 200 GLU A C 1
ATOM 1615 O O . GLU A 1 200 ? -12.235 -11.052 -4.567 1.00 78.06 200 GLU A O 1
ATOM 1620 N N . LEU A 1 201 ? -13.399 -9.797 -3.130 1.00 80.19 201 LEU A N 1
ATOM 1621 C CA . LEU A 1 201 ? -13.711 -8.735 -4.091 1.00 80.19 201 LEU A CA 1
ATOM 1622 C C . LEU A 1 201 ? -12.454 -8.025 -4.633 1.00 80.19 201 LEU A C 1
ATOM 1624 O O . LEU A 1 201 ? -12.432 -7.581 -5.780 1.00 80.19 201 LEU A O 1
ATOM 1628 N N . ALA A 1 202 ? -11.392 -7.912 -3.829 1.00 75.56 202 ALA A N 1
ATOM 1629 C CA . ALA A 1 202 ? -10.110 -7.369 -4.273 1.00 75.56 202 ALA A CA 1
ATOM 1630 C C . ALA A 1 202 ? -9.346 -8.338 -5.192 1.00 75.56 202 ALA A C 1
ATOM 1632 O O . ALA A 1 202 ? -8.709 -7.886 -6.144 1.00 75.56 202 ALA A O 1
ATOM 1633 N N . VAL A 1 203 ? -9.416 -9.645 -4.923 1.00 82.94 203 VAL A N 1
ATOM 1634 C CA . VAL A 1 203 ? -8.824 -10.702 -5.755 1.00 82.94 203 VAL A CA 1
ATOM 1635 C C . VAL A 1 203 ? -9.526 -10.768 -7.107 1.00 82.94 203 VAL A C 1
ATOM 1637 O O . VAL A 1 203 ? -8.843 -10.750 -8.129 1.00 82.94 203 VAL A O 1
ATOM 1640 N N . ASP A 1 204 ? -10.858 -10.743 -7.132 1.00 83.19 204 ASP A N 1
ATOM 1641 C CA . ASP A 1 204 ? -11.636 -10.745 -8.376 1.00 83.19 204 ASP A CA 1
ATOM 1642 C C . ASP A 1 204 ? -11.340 -9.501 -9.226 1.00 83.19 204 ASP A C 1
ATOM 1644 O O . ASP A 1 204 ? -11.084 -9.602 -10.425 1.00 83.19 204 ASP A O 1
ATOM 1648 N N . ALA A 1 205 ? -11.262 -8.321 -8.600 1.00 78.50 205 ALA A N 1
ATOM 1649 C CA . ALA A 1 205 ? -10.889 -7.088 -9.292 1.00 78.50 205 ALA A CA 1
ATOM 1650 C C . ALA A 1 205 ? -9.443 -7.117 -9.824 1.00 78.50 205 ALA A C 1
ATOM 1652 O O . ALA A 1 205 ? -9.153 -6.548 -10.878 1.00 78.50 205 ALA A O 1
ATOM 1653 N N . ALA A 1 206 ? -8.514 -7.760 -9.109 1.00 75.25 206 ALA A N 1
ATOM 1654 C CA . ALA A 1 206 ? -7.147 -7.945 -9.583 1.00 75.25 206 ALA A CA 1
ATOM 1655 C C . ALA A 1 206 ? -7.092 -8.923 -10.766 1.00 75.25 206 ALA A C 1
ATOM 1657 O O . ALA A 1 206 ? -6.377 -8.656 -11.731 1.00 75.25 206 ALA A O 1
ATOM 1658 N N . ALA A 1 207 ? -7.867 -10.010 -10.725 1.00 75.38 207 ALA A N 1
ATOM 1659 C CA . ALA A 1 207 ? -7.994 -10.961 -11.825 1.00 75.38 207 ALA A CA 1
ATOM 1660 C C . ALA A 1 207 ? -8.545 -10.290 -13.092 1.00 75.38 207 ALA A C 1
ATOM 1662 O O . ALA A 1 207 ? -7.947 -10.431 -14.156 1.00 75.38 207 ALA A O 1
ATOM 1663 N N . GLU A 1 208 ? -9.589 -9.467 -12.963 1.00 78.56 208 GLU A N 1
ATOM 1664 C CA . GLU A 1 208 ? -10.167 -8.701 -14.076 1.00 78.56 208 GLU A CA 1
ATOM 1665 C C . GLU A 1 208 ? -9.149 -7.728 -14.696 1.00 78.56 208 GLU A C 1
ATOM 1667 O O . GLU A 1 208 ? -9.045 -7.602 -15.917 1.00 78.56 208 GLU A O 1
ATOM 1672 N N . VAL A 1 209 ? -8.343 -7.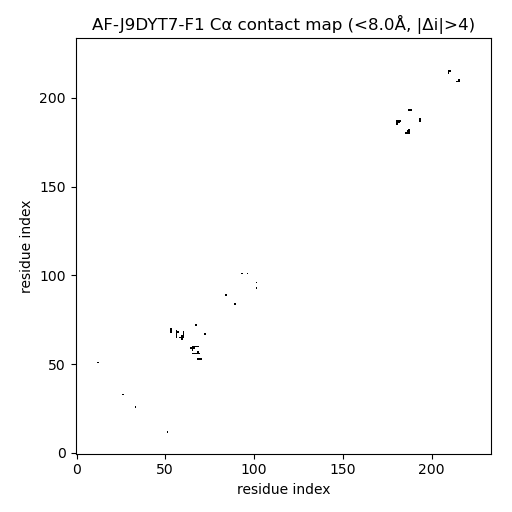053 -13.869 1.00 73.12 209 VAL A N 1
ATOM 1673 C CA . VAL A 1 209 ? -7.261 -6.181 -14.350 1.00 73.12 209 VAL A CA 1
ATOM 1674 C C . VAL A 1 209 ? -6.179 -6.997 -15.062 1.00 73.12 209 VAL A C 1
ATOM 1676 O O . VAL A 1 209 ? -5.744 -6.608 -16.144 1.00 73.12 209 VAL A O 1
ATOM 1679 N N . MET A 1 210 ? -5.754 -8.130 -14.502 1.00 66.44 210 MET A N 1
ATOM 1680 C CA . MET A 1 210 ? -4.752 -8.998 -15.131 1.00 66.44 210 MET A CA 1
ATOM 1681 C C . MET A 1 210 ? -5.226 -9.552 -16.479 1.00 66.44 210 MET A C 1
ATOM 1683 O O . MET A 1 210 ? -4.443 -9.585 -17.427 1.00 66.44 210 MET A O 1
ATOM 1687 N N . GLU A 1 211 ? -6.500 -9.926 -16.589 1.00 71.56 211 GLU A N 1
ATOM 1688 C CA . GLU A 1 211 ? -7.123 -10.378 -17.834 1.00 71.56 211 GLU A CA 1
ATOM 1689 C C . GLU A 1 211 ? -7.224 -9.237 -18.857 1.00 71.56 211 GLU A C 1
ATOM 1691 O O . GLU A 1 211 ? -6.802 -9.386 -20.004 1.00 71.56 211 GLU A O 1
ATOM 1696 N N . LYS A 1 212 ? -7.665 -8.047 -18.426 1.00 71.25 212 LYS A N 1
ATOM 1697 C CA . LYS A 1 212 ? -7.741 -6.840 -19.265 1.00 71.25 212 LYS A CA 1
ATOM 1698 C C . LYS A 1 212 ? -6.388 -6.433 -19.856 1.00 71.25 212 LYS A C 1
ATOM 1700 O O . LYS A 1 212 ? -6.346 -5.884 -20.956 1.00 71.25 212 LYS A O 1
ATOM 1705 N N . TYR A 1 213 ? -5.296 -6.671 -19.133 1.00 65.81 213 TYR A N 1
ATOM 1706 C CA . TYR A 1 213 ? -3.934 -6.382 -19.588 1.00 65.81 213 TYR A CA 1
ATOM 1707 C C . TYR A 1 213 ? -3.208 -7.602 -20.191 1.00 65.81 213 TYR A C 1
ATOM 1709 O O . TYR A 1 213 ? -2.002 -7.515 -20.416 1.00 65.81 213 TYR A O 1
ATOM 1717 N N . LEU A 1 214 ? -3.916 -8.702 -20.500 1.00 62.56 214 LEU A N 1
ATOM 1718 C CA . LEU A 1 214 ? -3.366 -9.920 -21.126 1.00 62.56 214 LEU A CA 1
ATOM 1719 C C . LEU A 1 214 ? -2.181 -10.554 -20.357 1.00 62.56 214 LEU A C 1
ATOM 1721 O O . LEU A 1 214 ? -1.320 -11.215 -20.935 1.00 62.56 214 LEU A O 1
ATOM 1725 N N . LEU A 1 215 ? -2.121 -10.394 -19.033 1.00 55.75 215 LEU A N 1
ATOM 1726 C CA . LEU A 1 215 ? -1.031 -10.960 -18.221 1.00 55.75 215 LEU A CA 1
ATOM 1727 C C . LEU A 1 215 ? -1.177 -12.472 -17.975 1.00 55.75 215 LEU A C 1
ATOM 1729 O O . LEU A 1 215 ? -0.214 -13.115 -17.574 1.00 55.75 215 LEU A O 1
ATOM 1733 N N . LEU A 1 216 ? -2.359 -13.043 -18.233 1.00 50.59 216 LEU A N 1
ATOM 1734 C CA . LEU A 1 216 ? -2.624 -14.490 -18.163 1.00 50.59 216 LEU A CA 1
ATOM 1735 C C . LEU A 1 216 ? -2.352 -15.229 -19.485 1.00 50.59 216 LEU A C 1
ATOM 1737 O O . LEU A 1 216 ? -2.419 -16.452 -19.517 1.00 50.59 216 LEU A O 1
ATOM 1741 N N . SER A 1 217 ? -2.041 -14.500 -20.557 1.00 49.72 217 SER A N 1
ATOM 1742 C CA . SER A 1 217 ? -1.713 -15.045 -21.883 1.00 49.72 217 SER A CA 1
ATOM 1743 C C . SER A 1 217 ? -0.213 -15.025 -22.186 1.00 49.72 217 SER A C 1
ATOM 1745 O O . SER A 1 217 ? 0.177 -15.163 -23.338 1.00 49.72 217 SER A O 1
ATOM 1747 N N . VAL A 1 218 ? 0.647 -14.842 -21.175 1.00 46.25 218 VAL A N 1
ATOM 1748 C CA . VAL A 1 218 ? 2.060 -15.211 -21.330 1.00 46.25 218 VAL A CA 1
ATOM 1749 C C . VAL A 1 218 ? 2.112 -16.722 -21.180 1.00 46.25 218 VAL A C 1
ATOM 1751 O O . VAL A 1 218 ? 2.109 -17.251 -20.069 1.00 46.25 218 VAL A O 1
ATOM 1754 N N . ASP A 1 219 ? 2.032 -17.382 -22.327 1.00 43.66 219 ASP A N 1
ATOM 1755 C CA . ASP A 1 219 ? 1.934 -18.818 -22.484 1.00 43.66 219 ASP A CA 1
ATOM 1756 C C . ASP A 1 219 ? 2.879 -19.589 -21.560 1.00 43.66 219 ASP A C 1
ATOM 1758 O O . ASP A 1 219 ? 4.083 -19.337 -21.448 1.00 43.66 219 ASP A O 1
ATOM 1762 N N . MET A 1 220 ? 2.294 -20.611 -20.944 1.00 45.03 220 MET A N 1
ATOM 1763 C CA . MET A 1 220 ? 2.942 -21.737 -20.283 1.00 45.03 220 MET A CA 1
ATOM 1764 C C . MET A 1 220 ? 3.678 -22.630 -21.311 1.00 45.03 220 MET A C 1
ATOM 1766 O O . MET A 1 220 ? 3.606 -23.855 -21.250 1.00 45.03 220 MET A O 1
ATOM 1770 N N . ASP A 1 221 ? 4.399 -22.028 -22.256 1.00 41.41 221 ASP A N 1
ATOM 1771 C CA . ASP A 1 221 ? 5.103 -22.720 -23.342 1.00 41.41 221 ASP A CA 1
ATOM 1772 C C . ASP A 1 221 ? 6.604 -22.881 -23.071 1.00 41.41 221 ASP A C 1
ATOM 1774 O O . ASP A 1 221 ? 7.359 -23.345 -23.922 1.00 41.41 221 ASP A O 1
ATOM 1778 N N . ILE A 1 222 ? 7.049 -22.657 -21.830 1.00 42.56 222 ILE A N 1
ATOM 1779 C CA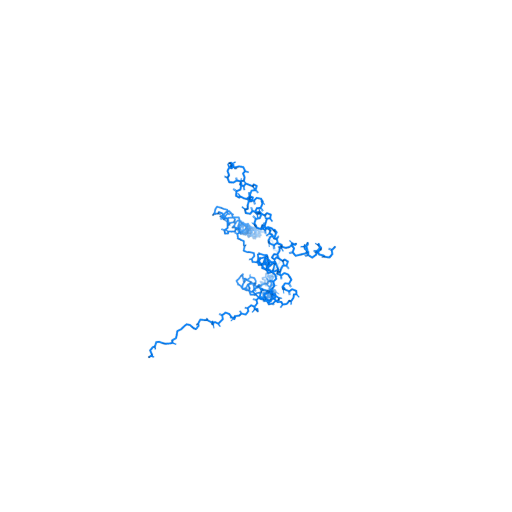 . ILE A 1 222 ? 8.303 -23.249 -21.332 1.00 42.56 222 ILE A CA 1
ATOM 1780 C C . ILE A 1 222 ? 7.994 -24.663 -20.812 1.00 42.56 222 ILE A C 1
ATOM 1782 O O . ILE A 1 222 ? 8.288 -25.039 -19.681 1.00 42.56 222 ILE A O 1
ATOM 1786 N N . SER A 1 223 ? 7.343 -25.457 -21.657 1.00 40.50 223 SER A N 1
ATOM 1787 C CA . SER A 1 223 ? 7.113 -26.878 -21.446 1.00 40.50 223 SER A CA 1
ATOM 1788 C C . SER A 1 223 ? 8.045 -27.648 -22.379 1.00 40.50 223 SER A C 1
ATOM 1790 O O . SER A 1 223 ? 7.732 -27.897 -23.535 1.00 40.50 223 SER A O 1
ATOM 1792 N N . HIS A 1 224 ? 9.191 -28.047 -21.827 1.00 41.78 224 HIS A N 1
ATOM 1793 C CA . HIS A 1 224 ? 10.019 -29.169 -22.279 1.00 41.78 224 HIS A CA 1
ATOM 1794 C C . HIS A 1 224 ? 10.676 -29.081 -23.672 1.00 41.78 224 HIS A C 1
ATOM 1796 O O . HIS A 1 224 ? 10.236 -29.702 -24.635 1.00 41.78 224 HIS A O 1
ATOM 1802 N N . SER A 1 225 ? 11.880 -28.503 -23.717 1.00 37.16 225 SER A N 1
ATOM 1803 C CA . SER A 1 225 ? 12.940 -28.987 -24.618 1.00 37.16 225 SER A CA 1
ATOM 1804 C C . SER A 1 225 ? 14.211 -29.360 -23.843 1.00 37.16 225 SER A C 1
ATOM 1806 O O . SER A 1 225 ? 15.325 -29.048 -24.249 1.00 37.16 225 SER A O 1
ATOM 1808 N N . GLU A 1 226 ? 14.053 -30.043 -22.709 1.00 39.56 226 GLU A N 1
ATOM 1809 C CA . GLU A 1 226 ? 15.106 -30.892 -22.146 1.00 39.56 226 GLU A CA 1
ATOM 1810 C C . GLU A 1 226 ? 14.725 -32.350 -22.409 1.00 39.56 226 GLU A C 1
ATOM 1812 O O . GLU A 1 226 ? 14.182 -33.052 -21.562 1.00 39.56 226 GLU A O 1
ATOM 1817 N N . SER A 1 227 ? 14.998 -32.819 -23.622 1.00 39.34 227 SER A N 1
ATOM 1818 C CA . SER A 1 227 ? 15.140 -34.247 -23.892 1.00 39.34 227 SER A CA 1
ATOM 1819 C C . SER A 1 227 ? 16.627 -34.554 -24.008 1.00 39.34 227 SER A C 1
ATOM 1821 O O . SER A 1 227 ? 17.166 -34.727 -25.100 1.00 39.34 227 SER A O 1
ATOM 1823 N N . PHE A 1 228 ? 17.295 -34.585 -22.853 1.00 37.09 228 PHE A N 1
ATOM 1824 C CA . PHE A 1 228 ? 18.584 -35.244 -22.710 1.00 37.09 228 PHE A CA 1
ATOM 1825 C C . PHE A 1 228 ? 18.358 -36.694 -22.266 1.00 37.09 228 PHE A C 1
ATOM 1827 O O . PHE A 1 228 ? 17.717 -36.961 -21.252 1.00 37.09 228 PHE A O 1
ATOM 1834 N N . SER A 1 229 ? 18.988 -37.603 -23.011 1.00 44.47 229 SER A N 1
ATOM 1835 C CA . SER A 1 229 ? 19.378 -38.979 -22.667 1.00 44.47 229 SER A CA 1
ATOM 1836 C C . SER A 1 229 ? 18.368 -40.136 -22.779 1.00 44.47 229 SER A C 1
ATOM 1838 O O . SER A 1 229 ? 17.517 -40.370 -21.926 1.00 44.47 229 SER A O 1
ATOM 1840 N N . LYS A 1 230 ? 18.608 -40.977 -23.794 1.00 36.81 230 LYS A N 1
ATOM 1841 C CA . LYS A 1 230 ? 19.031 -42.398 -23.696 1.00 36.81 230 LYS A CA 1
ATOM 1842 C C . LYS A 1 230 ? 19.429 -42.848 -25.117 1.00 36.81 230 LYS A C 1
ATOM 1844 O O . LYS A 1 230 ? 18.805 -42.401 -26.065 1.00 36.81 230 LYS A O 1
ATOM 1849 N N . SER A 1 231 ? 20.448 -43.660 -25.384 1.00 37.97 231 SER A N 1
ATOM 1850 C CA . SER A 1 231 ? 21.065 -44.742 -24.620 1.00 37.97 231 SER A CA 1
ATOM 1851 C C . SER A 1 231 ? 22.446 -45.070 -25.211 1.00 37.97 231 SER A C 1
ATOM 1853 O O . SER A 1 231 ? 22.667 -44.853 -26.400 1.00 37.97 231 SER A O 1
ATOM 1855 N N . TYR A 1 232 ? 23.328 -45.613 -24.374 1.00 44.66 232 TYR A N 1
ATOM 1856 C CA . TYR A 1 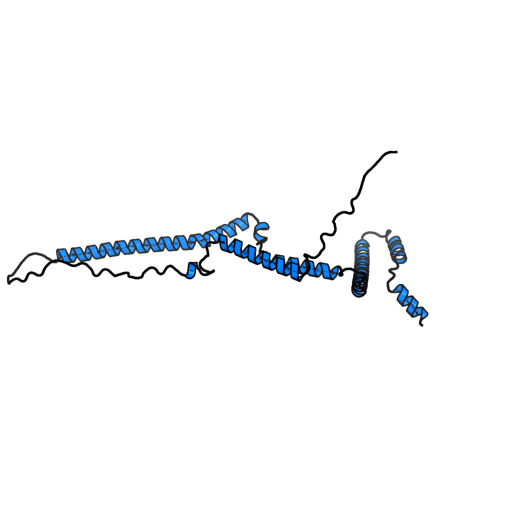232 ? 24.546 -46.333 -24.753 1.00 44.66 232 TYR A CA 1
ATOM 1857 C C . TYR A 1 232 ? 24.231 -47.682 -25.442 1.00 44.66 232 TYR A C 1
ATOM 1859 O O . TYR A 1 232 ? 23.120 -48.195 -25.278 1.00 44.66 232 TYR A O 1
ATOM 1867 N N . ASP A 1 233 ? 25.275 -48.213 -26.098 1.00 45.19 233 ASP A N 1
ATOM 1868 C CA . ASP A 1 233 ? 25.558 -49.603 -26.520 1.00 45.19 233 ASP A CA 1
ATOM 1869 C C . ASP A 1 233 ? 24.894 -50.139 -27.808 1.00 45.19 233 ASP A C 1
ATOM 1871 O O . ASP A 1 233 ? 23.725 -50.514 -27.806 1.00 45.19 233 ASP A O 1
ATOM 1875 N N . GLU A 1 234 ? 25.642 -50.176 -28.925 1.00 38.53 234 GLU A N 1
ATOM 1876 C CA . GLU A 1 234 ? 26.453 -51.321 -29.422 1.00 38.53 234 GLU A CA 1
ATOM 1877 C C . GLU A 1 234 ? 27.384 -50.882 -30.573 1.00 38.53 234 GLU A C 1
ATOM 1879 O O . GLU A 1 234 ? 26.948 -50.069 -31.423 1.00 38.53 234 GLU A O 1
#

pLDDT: mean 70.57, std 18.85, range [36.81, 97.56]

Secondary structure (DSSP, 8-state):
-HHHHHHHHHHTT---HHHHHHHHHTTTTS-SSHHHHHHHHHHHHHHHHHHHHHHHHHHHHHTTSSPSPHHHHHHHHHHHHHHHHHHH---HHHHHS-HHHHHHHHHHHHHHHHHHHHHHHHHHHHHHHHHHHHHHHHHHHHHHHHHT-------------------------------GGGGSTTT---HHHHHHHHHHHHHHHHHHHHHHTTTT-S----------------

Organism: Wuchereria bancrofti (NCBI:txid6293)

Radius of gyration: 44.37 Å; Cα contacts (8 Å, |Δi|>4): 34; chains: 1; bounding box: 119×67×121 Å

Sequence (234 aa):
RLLKELEDFAFRGCTDLKLEKQKCSLIIDNESGGIDQQKERQKILIAHLKQQLEDLEKYAYESGEGDLPSAEVMARQKAVIDKLHEKVQLDLELDRMSQCDLQKKVDEALKKLVNPIKAKEQLVEQLQAQIVDLERFIGFLQTEVNERLPNSIVSLPIVPAKKGSFMNLIKFNQKFERNQLKQTPQGSHYGQVDERARIELAVDAAAEVMEKYLLLSVDMDISHSESFSKSYDE